Protein AF-A0A0F9JY63-F1 (afdb_monomer)

Foldseek 3Di:
DDQKDKFAPDDDDPVRVLVVLVVQAAQEKEKDFFAQDPVGLATQKIKIHSALGMIMIGGCPPDGRPCVVSVLVRQLHAHEYEYAVPLSVLVNVVVVVLVVLVPPPDPPRPPDLQQLVQADLLQLFGGNSSNSYHYDYLLLVCVLLVPVDNDLQVLLCFFVVQHADDCVRQPDPPGTPVVDDPVVVRVRRNSSRSSRNVSCVQSVVVCLPPQDKDKGFGDGPPPVDDDPPDDRMTIGDNVSSVVRSNVSSVSSVVSSDVSVDDDDPVVVVVVVVVVVVVVVVVVQVVVVVLPAGPPDPVRVQVSCVVVVNDDPPD

Organism: NCBI:txid412755

Sequence (314 aa):
MPNIAYIGPHDYTEEELIERLKAESPAVIAIDTETISLKDRTLIGIGIALNEREAVYFPVLPDCSKYLYLAWRLMGAPGVKVFFNALYDLYALTEYRADSDMERGSTSQISSLDGWRTAKVQEAGLPDWLGGGRLADPSAMGHIQALPNNSLQDTARAYISMKIDSIQDILPERKTMLDLSTADVAHKCIMDCLATIRVYFKEGGDRWWDSDSHTWDYEANWYDGCDPFEPTSYTVTQAMKDCYQVDMKLVPLLMRMSCRGIALRADLVEDWYQRTSEAQLFFEDICTKEGFKPGSNQQVGYVLAERGNFLPFT

Structure (mmCIF, N/CA/C/O backbone):
data_AF-A0A0F9JY63-F1
#
_entry.id   AF-A0A0F9JY63-F1
#
loop_
_atom_site.group_PDB
_atom_site.id
_atom_site.type_symbol
_atom_site.label_atom_id
_atom_site.label_alt_id
_atom_site.label_comp_id
_atom_site.label_asym_id
_atom_site.label_entity_id
_atom_site.label_seq_id
_atom_site.pdbx_PDB_ins_code
_atom_site.Cartn_x
_atom_site.Cartn_y
_atom_site.Cartn_z
_atom_site.occupancy
_atom_site.B_iso_or_equiv
_atom_site.auth_seq_id
_atom_site.auth_comp_id
_atom_site.auth_asym_id
_atom_site.auth_atom_id
_atom_site.pdbx_PDB_model_num
ATOM 1 N N . MET A 1 1 ? -1.279 -26.004 9.267 1.00 58.25 1 MET A N 1
ATOM 2 C CA . MET A 1 1 ? -0.823 -24.602 9.177 1.00 58.25 1 MET A CA 1
ATOM 3 C C . MET A 1 1 ? -1.967 -23.692 9.602 1.00 58.25 1 MET A C 1
ATOM 5 O O . MET A 1 1 ? -3.111 -24.113 9.424 1.00 58.25 1 MET A O 1
ATOM 9 N N . PRO A 1 2 ? -1.699 -22.531 10.223 1.00 69.06 2 PRO A N 1
ATOM 10 C CA . PRO A 1 2 ? -2.756 -21.608 10.631 1.00 69.06 2 PRO A CA 1
ATOM 11 C C . PRO A 1 2 ? -3.531 -21.120 9.399 1.00 69.06 2 PRO A C 1
ATOM 13 O O . PRO A 1 2 ? -2.931 -20.704 8.414 1.00 69.06 2 PRO A O 1
ATOM 16 N N . ASN A 1 3 ? -4.864 -21.202 9.439 1.00 88.56 3 ASN A N 1
ATOM 17 C CA . ASN A 1 3 ? -5.727 -20.709 8.355 1.00 88.56 3 ASN A CA 1
ATOM 18 C C . ASN A 1 3 ? -5.999 -19.207 8.472 1.00 88.56 3 ASN A C 1
ATOM 20 O O . ASN A 1 3 ? -6.540 -18.600 7.556 1.00 88.56 3 ASN A O 1
ATOM 24 N N . ILE A 1 4 ? -5.686 -18.622 9.616 1.00 94.75 4 ILE A N 1
ATOM 25 C CA . ILE A 1 4 ? -5.853 -17.213 9.928 1.00 94.75 4 ILE A CA 1
ATOM 26 C C . ILE A 1 4 ? -4.872 -16.899 11.056 1.00 94.75 4 ILE A C 1
ATOM 28 O O . ILE A 1 4 ? -4.616 -17.757 11.904 1.00 94.75 4 ILE A O 1
ATOM 32 N N . ALA A 1 5 ? -4.302 -15.703 11.051 1.00 96.44 5 ALA A N 1
ATOM 33 C CA . ALA A 1 5 ? -3.532 -15.184 12.174 1.00 96.44 5 ALA A CA 1
ATOM 34 C C . ALA A 1 5 ? -4.192 -13.907 12.693 1.00 96.44 5 ALA A C 1
ATOM 36 O O . ALA A 1 5 ? -4.873 -13.205 11.945 1.00 96.44 5 ALA A O 1
ATOM 37 N N . TYR A 1 6 ? -4.015 -13.632 13.980 1.00 97.56 6 TYR A N 1
ATOM 38 C CA . TYR A 1 6 ? -4.625 -12.500 14.659 1.00 97.56 6 TYR A CA 1
ATOM 39 C C . TYR A 1 6 ? -3.693 -11.973 15.742 1.00 97.56 6 TYR A C 1
ATOM 41 O O . TYR A 1 6 ? -3.094 -12.753 16.481 1.00 97.56 6 TYR A O 1
ATOM 49 N N . ILE A 1 7 ? -3.606 -10.651 15.844 1.00 97.56 7 ILE A N 1
ATOM 50 C CA . ILE A 1 7 ? -3.010 -9.952 16.980 1.00 97.56 7 ILE A CA 1
ATOM 51 C C . ILE A 1 7 ? -4.055 -8.982 17.512 1.00 97.56 7 ILE A C 1
ATOM 53 O O . ILE A 1 7 ? -4.661 -8.232 16.748 1.00 97.56 7 ILE A O 1
ATOM 57 N N . GLY A 1 8 ? -4.249 -8.990 18.829 1.00 96.69 8 GLY A N 1
ATOM 58 C CA . GLY A 1 8 ? -5.161 -8.089 19.513 1.00 96.69 8 GLY A CA 1
ATOM 59 C C . GLY A 1 8 ? -5.166 -8.284 21.030 1.00 96.69 8 GLY A C 1
ATOM 60 O O . GLY A 1 8 ? -4.446 -9.133 21.549 1.00 96.69 8 GLY A O 1
ATOM 61 N N . PRO A 1 9 ? -5.974 -7.502 21.766 1.00 95.38 9 PRO A N 1
ATOM 62 C CA . PRO A 1 9 ? -6.034 -7.541 23.227 1.00 95.38 9 PRO A CA 1
ATOM 63 C C . PRO A 1 9 ? -6.785 -8.760 23.785 1.00 95.38 9 PRO A C 1
ATOM 65 O O . PRO A 1 9 ? -6.724 -9.013 24.986 1.00 95.38 9 PRO A O 1
ATOM 68 N N . HIS A 1 10 ? -7.514 -9.484 22.938 1.00 94.81 10 HIS A N 1
ATOM 69 C CA . HIS A 1 10 ? -8.297 -10.660 23.309 1.00 94.81 10 HIS A CA 1
ATOM 70 C C . HIS A 1 10 ? -7.631 -11.924 22.768 1.00 94.81 10 HIS A C 1
ATOM 72 O O . HIS A 1 10 ? -7.148 -11.920 21.642 1.00 94.81 10 HIS A O 1
ATOM 78 N N . ASP A 1 11 ? -7.652 -13.007 23.536 1.00 94.06 11 ASP A N 1
ATOM 79 C CA . ASP A 1 11 ? -7.147 -14.313 23.105 1.00 94.06 11 ASP A CA 1
ATOM 80 C C . ASP A 1 11 ? -8.321 -15.158 22.590 1.00 94.06 11 ASP A C 1
ATOM 82 O O . ASP A 1 11 ? -8.972 -15.873 23.351 1.00 94.06 11 ASP A O 1
ATOM 86 N N . TYR A 1 12 ? -8.686 -14.963 21.319 1.00 94.81 12 TYR A N 1
ATOM 87 C CA . TYR A 1 12 ? -9.791 -15.692 20.694 1.00 94.81 12 TYR A CA 1
ATOM 88 C C . TYR A 1 12 ? -9.356 -17.088 20.259 1.00 94.81 12 TYR A C 1
ATOM 90 O O . TYR A 1 12 ? -8.291 -17.266 19.664 1.00 94.81 12 TYR A O 1
ATOM 98 N N . THR A 1 13 ? -10.247 -18.062 20.422 1.00 95.19 13 THR A N 1
ATOM 99 C CA . THR A 1 13 ? -10.172 -19.287 19.615 1.00 95.19 13 THR A CA 1
ATOM 100 C C . THR A 1 13 ? -10.416 -18.974 18.132 1.00 95.19 13 THR A C 1
ATOM 102 O O . THR A 1 13 ? -10.995 -17.938 17.789 1.00 95.19 13 THR A O 1
ATOM 105 N N . GLU A 1 14 ? -9.994 -19.869 17.228 1.00 94.44 14 GLU A N 1
ATOM 106 C CA . GLU A 1 14 ? -10.228 -19.700 15.785 1.00 94.44 14 GLU A CA 1
ATOM 107 C C . GLU A 1 14 ? -11.728 -19.502 15.508 1.00 94.44 14 GLU A C 1
ATOM 109 O O . GLU A 1 14 ? -12.110 -18.562 14.819 1.00 94.44 14 GLU A O 1
ATOM 114 N N . GLU A 1 15 ? -12.597 -20.326 16.094 1.00 94.81 15 GLU A N 1
ATOM 115 C CA . GLU A 1 15 ? -14.045 -20.256 15.892 1.00 94.81 15 GLU A CA 1
ATOM 116 C C . GLU A 1 15 ? -14.655 -18.936 16.389 1.00 94.81 15 GLU A C 1
ATOM 118 O O . GLU A 1 15 ? -15.456 -18.325 15.678 1.00 94.81 15 GLU A O 1
ATOM 123 N N . GLU A 1 16 ? -14.264 -18.466 17.577 1.00 96.56 16 GLU A N 1
ATOM 124 C CA . GLU A 1 16 ? -14.746 -17.193 18.131 1.00 96.56 16 GLU A CA 1
ATOM 125 C C . GLU A 1 16 ? -14.318 -16.004 17.271 1.00 96.56 16 GLU A C 1
ATOM 127 O O . GLU A 1 16 ? -15.130 -15.114 16.996 1.00 96.56 16 GLU A O 1
ATOM 132 N N . LEU A 1 17 ? -13.064 -16.006 16.806 1.00 96.69 17 LEU A N 1
ATOM 133 C CA . LEU A 1 17 ? -12.557 -14.979 15.906 1.00 96.69 17 LEU A CA 1
ATOM 134 C C . LEU A 1 17 ? -13.368 -14.961 14.609 1.00 96.69 17 LEU A C 1
ATOM 136 O O . LEU A 1 17 ? -13.798 -13.899 14.170 1.00 96.69 17 LEU A O 1
ATOM 140 N N . ILE A 1 18 ? -13.625 -16.123 14.009 1.00 96.38 18 ILE A N 1
ATOM 141 C CA . ILE A 1 18 ? -14.390 -16.221 12.763 1.00 96.38 18 ILE A CA 1
ATOM 142 C C . ILE A 1 18 ? -15.823 -15.712 12.934 1.00 96.38 18 ILE A C 1
ATOM 144 O O . ILE A 1 18 ? -16.293 -14.950 12.088 1.00 96.38 18 ILE A O 1
ATOM 148 N N . GLU A 1 19 ? -16.519 -16.083 14.010 1.00 96.38 19 GLU A N 1
ATOM 149 C CA . GLU A 1 19 ? -17.873 -15.580 14.267 1.00 96.38 19 GLU A CA 1
ATOM 150 C C . GLU A 1 19 ? -17.890 -14.065 14.495 1.00 96.38 19 GLU A C 1
ATOM 152 O O . GLU A 1 19 ? -18.719 -13.363 13.908 1.00 96.38 19 GLU A O 1
ATOM 157 N N . ARG A 1 20 ? -16.923 -13.525 15.247 1.00 96.06 20 ARG A N 1
ATOM 158 C CA . ARG A 1 20 ? -16.762 -12.073 15.399 1.00 96.06 20 ARG A CA 1
ATOM 159 C C . ARG A 1 20 ? -16.531 -11.402 14.042 1.00 96.06 20 ARG A C 1
ATOM 161 O O . ARG A 1 20 ? -17.235 -10.457 13.681 1.00 96.06 20 ARG A O 1
ATOM 168 N N . LEU A 1 21 ? -15.587 -11.921 13.258 1.00 96.19 21 LEU A N 1
ATOM 169 C CA . LEU A 1 21 ? -15.231 -11.400 11.940 1.00 96.19 21 LEU A CA 1
ATOM 170 C C . LEU A 1 21 ? -16.351 -11.531 10.911 1.00 96.19 21 LEU A C 1
ATOM 172 O O . LEU A 1 21 ? -16.210 -10.947 9.845 1.00 96.19 21 LEU A O 1
ATOM 176 N N . LYS A 1 22 ? -17.443 -12.263 11.158 1.00 93.94 22 LYS A N 1
ATOM 177 C CA . LYS A 1 22 ? -18.640 -12.250 10.295 1.00 93.94 22 LYS A CA 1
ATOM 178 C C . LYS A 1 22 ? -19.551 -11.055 10.568 1.00 93.94 22 LYS A C 1
ATOM 180 O O . LYS A 1 22 ? -20.225 -10.598 9.647 1.00 93.94 22 LYS A O 1
ATOM 185 N N . ALA A 1 23 ? -19.570 -10.559 11.803 1.00 92.75 23 ALA A N 1
ATOM 186 C CA . ALA A 1 23 ? -20.385 -9.418 12.221 1.00 92.75 23 ALA A CA 1
ATOM 187 C C . ALA A 1 23 ? -19.639 -8.076 12.118 1.00 92.75 23 ALA A C 1
ATOM 189 O O . ALA A 1 23 ? -20.270 -7.023 12.077 1.00 92.75 23 ALA A O 1
ATOM 190 N N . GLU A 1 24 ? -18.307 -8.113 12.054 1.00 93.62 24 GLU A N 1
ATOM 191 C CA . GLU A 1 24 ? -17.448 -6.930 12.004 1.00 93.62 24 GLU A CA 1
ATOM 192 C C . GLU A 1 24 ? -17.704 -6.081 10.741 1.00 93.62 24 GLU A C 1
ATOM 194 O O . GLU A 1 24 ? -17.867 -6.612 9.636 1.00 93.62 24 GLU A O 1
ATOM 199 N N . SER A 1 25 ? -17.735 -4.757 10.887 1.00 93.56 25 SER A N 1
ATOM 200 C CA . SER A 1 25 ? -17.877 -3.815 9.766 1.00 93.56 25 SER A CA 1
ATOM 201 C C . SER A 1 25 ? -17.187 -2.490 10.106 1.00 93.56 25 SER A C 1
ATOM 203 O O . SER A 1 25 ? -17.871 -1.488 10.346 1.00 93.56 25 SER A O 1
ATOM 205 N N . PRO A 1 26 ? -15.844 -2.463 10.171 1.00 94.94 26 PRO A N 1
ATOM 206 C CA . PRO A 1 26 ? -15.122 -1.281 10.613 1.00 94.94 26 PRO A CA 1
ATOM 207 C C . PRO A 1 26 ? -15.279 -0.149 9.595 1.00 94.94 26 PRO A C 1
ATOM 209 O O . PRO A 1 26 ? -15.204 -0.368 8.385 1.00 94.94 26 PRO A O 1
ATOM 212 N N . ALA A 1 27 ? -15.470 1.075 10.089 1.00 96.44 27 ALA A N 1
ATOM 213 C CA . ALA A 1 27 ? -15.585 2.260 9.237 1.00 96.44 27 ALA A CA 1
ATOM 214 C C . ALA A 1 27 ? -14.266 2.598 8.521 1.00 96.44 27 ALA A C 1
ATOM 216 O O . ALA A 1 27 ? -14.282 3.188 7.441 1.00 96.44 27 ALA A O 1
ATOM 217 N N . VAL A 1 28 ? -13.137 2.215 9.121 1.00 98.31 28 VAL A N 1
ATOM 218 C CA . VAL A 1 28 ? -11.780 2.388 8.603 1.00 98.31 28 VAL A CA 1
ATOM 219 C C . VAL A 1 28 ? -11.039 1.077 8.821 1.00 98.31 28 VAL A C 1
ATOM 221 O O . VAL A 1 28 ? -11.069 0.542 9.927 1.00 98.31 28 VAL A O 1
ATOM 224 N N . ILE A 1 29 ? -10.380 0.570 7.784 1.00 98.56 29 ILE A N 1
ATOM 225 C CA . ILE A 1 29 ? -9.432 -0.544 7.893 1.00 98.56 29 ILE A CA 1
ATOM 226 C C . ILE A 1 29 ? -8.136 -0.171 7.186 1.00 98.56 29 ILE A C 1
ATOM 228 O O . ILE A 1 29 ? -8.189 0.518 6.164 1.00 98.56 29 ILE A O 1
ATOM 232 N N . ALA A 1 30 ? -7.000 -0.643 7.698 1.00 98.75 30 ALA A N 1
ATOM 233 C CA . ALA A 1 30 ? -5.764 -0.653 6.921 1.00 98.75 30 ALA A CA 1
ATOM 234 C C . ALA A 1 30 ? -5.537 -2.029 6.311 1.00 98.75 30 ALA A C 1
ATOM 236 O O . ALA A 1 30 ? -5.903 -3.033 6.920 1.00 98.75 30 ALA A O 1
ATOM 237 N N . ILE A 1 31 ? -4.980 -2.059 5.109 1.00 98.69 31 ILE A N 1
ATOM 238 C CA . ILE A 1 31 ? -4.757 -3.268 4.325 1.00 98.69 31 ILE A CA 1
ATOM 239 C C . ILE A 1 31 ? -3.302 -3.265 3.873 1.00 98.69 31 ILE A C 1
ATOM 241 O O . ILE A 1 31 ? -2.797 -2.236 3.428 1.00 98.69 31 ILE A O 1
ATOM 245 N N . ASP A 1 32 ? -2.675 -4.427 3.968 1.00 98.25 32 ASP A N 1
ATOM 246 C CA . ASP A 1 32 ? -1.336 -4.701 3.458 1.00 98.25 32 ASP A CA 1
ATOM 247 C C . ASP A 1 32 ? -1.350 -6.058 2.749 1.00 98.25 32 ASP A C 1
ATOM 249 O O . ASP A 1 32 ? -2.128 -6.958 3.104 1.00 98.25 32 ASP A O 1
ATOM 253 N N . THR A 1 33 ? -0.521 -6.205 1.722 1.00 97.88 33 THR A N 1
ATOM 254 C CA . THR A 1 33 ? -0.361 -7.464 1.002 1.00 97.88 33 THR A CA 1
ATOM 255 C C . THR A 1 33 ? 1.065 -7.966 1.046 1.00 97.88 33 THR A C 1
ATOM 257 O O . THR A 1 33 ? 2.024 -7.246 0.789 1.00 97.88 33 THR A O 1
ATOM 260 N N . GLU A 1 34 ? 1.197 -9.270 1.262 1.00 96.62 34 GLU A N 1
ATOM 261 C CA . GLU A 1 34 ? 2.479 -9.945 1.111 1.00 96.62 34 GLU A CA 1
ATOM 262 C C . GLU A 1 34 ? 2.557 -10.598 -0.261 1.00 96.62 34 GLU A C 1
ATOM 264 O O . GLU A 1 34 ? 1.585 -11.182 -0.743 1.00 96.62 34 GLU A O 1
ATOM 269 N N . THR A 1 35 ? 3.728 -10.519 -0.888 1.00 95.75 35 THR A N 1
ATOM 270 C CA . THR A 1 35 ? 3.980 -11.000 -2.256 1.00 95.75 35 THR A CA 1
ATOM 271 C C . THR A 1 35 ? 5.292 -11.776 -2.323 1.00 95.75 35 THR A C 1
ATOM 273 O O . THR A 1 35 ? 6.124 -11.655 -1.426 1.00 95.75 35 THR A O 1
ATOM 276 N N . ILE A 1 36 ? 5.509 -12.585 -3.368 1.00 93.12 36 ILE A N 1
ATOM 277 C CA . ILE A 1 36 ? 6.742 -13.390 -3.515 1.00 93.12 36 ILE A CA 1
ATOM 278 C C . ILE A 1 36 ?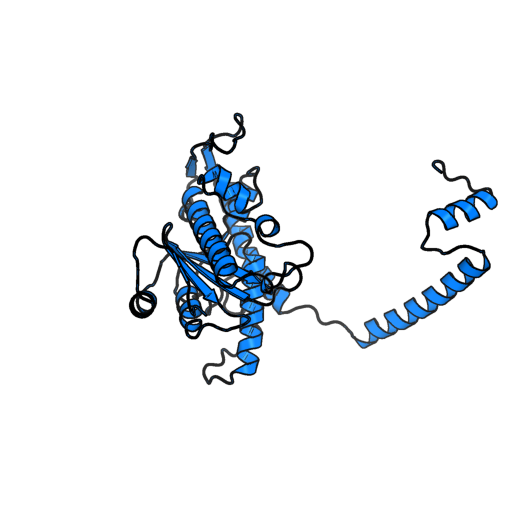 7.996 -12.517 -3.447 1.00 93.12 36 ILE A C 1
ATOM 280 O O . ILE A 1 36 ? 8.971 -12.870 -2.772 1.00 93.12 36 ILE A O 1
ATOM 284 N N . SER A 1 37 ? 7.978 -11.381 -4.143 1.00 89.88 37 SER A N 1
ATOM 285 C CA . SER A 1 37 ? 9.028 -10.367 -4.092 1.00 89.88 37 SER A CA 1
ATOM 286 C C . SER A 1 37 ? 8.544 -9.037 -4.677 1.00 89.88 37 SER A C 1
ATOM 288 O O . SER A 1 37 ? 7.511 -8.969 -5.328 1.00 89.88 37 SER A O 1
ATOM 290 N N . LEU A 1 38 ? 9.369 -7.989 -4.590 1.00 86.19 38 LEU A N 1
ATOM 291 C CA . LEU A 1 38 ? 9.090 -6.703 -5.250 1.00 86.19 38 LEU A CA 1
ATOM 292 C C . LEU A 1 38 ? 8.903 -6.804 -6.780 1.00 86.19 38 LEU A C 1
ATOM 294 O O . LEU A 1 38 ? 8.272 -5.935 -7.386 1.00 86.19 38 LEU A O 1
ATOM 298 N N . LYS A 1 39 ? 9.498 -7.826 -7.416 1.00 87.06 39 LYS A N 1
ATOM 299 C CA . LYS A 1 39 ? 9.392 -8.069 -8.866 1.00 87.06 39 LYS A CA 1
ATOM 300 C C . LYS A 1 39 ? 8.232 -8.995 -9.215 1.00 87.06 39 LYS A C 1
ATOM 302 O O . LYS A 1 39 ? 7.587 -8.787 -10.234 1.00 87.06 39 LYS A O 1
ATOM 307 N N . ASP A 1 40 ? 8.020 -10.011 -8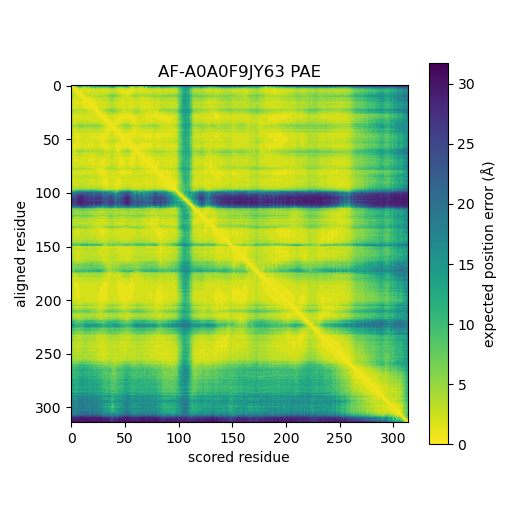.389 1.00 90.06 40 ASP A N 1
ATOM 308 C CA . ASP A 1 40 ? 6.955 -10.996 -8.531 1.00 90.06 40 ASP A CA 1
ATOM 309 C C . ASP A 1 40 ? 5.878 -10.712 -7.485 1.00 90.06 40 ASP A C 1
ATOM 311 O O . ASP A 1 40 ? 5.980 -11.129 -6.328 1.00 90.06 40 ASP A O 1
ATOM 315 N N . ARG A 1 41 ? 4.861 -9.965 -7.918 1.00 90.56 41 ARG A N 1
ATOM 316 C CA . ARG A 1 41 ? 3.772 -9.474 -7.070 1.00 90.56 41 ARG A CA 1
ATOM 317 C C . ARG A 1 41 ? 2.681 -10.514 -6.829 1.00 90.56 41 ARG A C 1
ATOM 319 O O . ARG A 1 41 ? 1.611 -10.164 -6.338 1.00 90.56 41 ARG A O 1
ATOM 326 N N . THR A 1 42 ? 2.944 -11.784 -7.143 1.00 92.62 42 THR A N 1
ATOM 327 C CA . THR A 1 42 ? 2.016 -12.871 -6.839 1.00 92.62 42 THR A CA 1
ATOM 328 C C . THR A 1 42 ? 1.688 -12.862 -5.347 1.00 92.62 42 THR A C 1
ATOM 330 O O . THR A 1 42 ? 2.585 -12.900 -4.498 1.00 92.62 42 THR A O 1
ATOM 333 N N . LEU A 1 43 ? 0.392 -12.793 -5.040 1.00 94.62 43 LEU A N 1
ATOM 334 C CA . LEU A 1 43 ? -0.132 -12.599 -3.693 1.00 94.62 43 LEU A CA 1
ATOM 335 C C . LEU A 1 43 ? 0.109 -13.833 -2.805 1.00 94.62 43 LEU A C 1
ATOM 337 O O . LEU A 1 43 ? -0.331 -14.937 -3.119 1.00 94.62 43 LEU A O 1
ATOM 341 N N . ILE A 1 44 ? 0.761 -13.626 -1.661 1.00 95.44 44 ILE A N 1
ATOM 342 C CA . ILE A 1 44 ? 1.021 -14.633 -0.621 1.00 95.44 44 ILE A CA 1
ATOM 343 C C . ILE A 1 44 ? 0.036 -14.521 0.532 1.00 95.44 44 ILE A C 1
ATOM 345 O O . ILE A 1 44 ? -0.334 -15.541 1.109 1.00 95.44 44 ILE A O 1
ATOM 349 N N . GLY A 1 45 ? -0.429 -13.321 0.863 1.00 96.50 45 GLY A N 1
ATOM 350 C CA . GLY A 1 45 ? -1.430 -13.146 1.905 1.00 96.50 45 GLY A CA 1
ATOM 351 C C . GLY A 1 45 ? -1.924 -11.718 2.025 1.00 96.50 45 GLY A C 1
ATOM 352 O O . GLY A 1 45 ? -1.370 -10.804 1.419 1.00 96.50 45 GLY A O 1
ATOM 353 N N . ILE A 1 46 ? -2.994 -11.557 2.797 1.00 98.31 46 ILE A N 1
ATOM 354 C CA . ILE A 1 46 ? -3.677 -10.279 3.001 1.00 98.31 46 ILE A CA 1
ATOM 355 C C . ILE A 1 46 ? -3.758 -10.007 4.498 1.00 98.31 46 ILE A C 1
ATOM 357 O O . ILE A 1 46 ? -4.390 -10.775 5.230 1.00 98.31 46 ILE A O 1
ATOM 361 N N . GLY A 1 47 ? -3.151 -8.911 4.939 1.00 98.50 47 GLY A N 1
ATOM 362 C CA . GLY A 1 47 ? -3.315 -8.352 6.272 1.00 98.50 47 GLY A CA 1
ATOM 363 C C . GLY A 1 47 ? -4.424 -7.304 6.293 1.00 98.50 47 GLY A C 1
ATOM 364 O O . GLY A 1 47 ? -4.625 -6.570 5.325 1.00 98.50 47 GLY A O 1
ATOM 365 N N . ILE A 1 48 ? -5.170 -7.238 7.396 1.00 98.75 48 ILE A N 1
ATOM 366 C CA . ILE A 1 48 ? -6.185 -6.210 7.630 1.00 98.75 48 ILE A CA 1
ATOM 367 C C . ILE A 1 48 ? -6.134 -5.764 9.092 1.00 98.75 48 ILE A C 1
ATOM 369 O O . ILE A 1 48 ? -6.440 -6.555 9.986 1.00 98.75 48 ILE A O 1
ATOM 373 N N . ALA A 1 49 ? -5.834 -4.490 9.347 1.00 98.75 49 ALA A N 1
ATOM 374 C CA . ALA A 1 49 ? -6.079 -3.875 10.649 1.00 98.75 49 ALA A CA 1
ATOM 375 C C . ALA A 1 49 ? -7.541 -3.447 10.768 1.00 98.75 49 ALA A C 1
ATOM 377 O O . ALA A 1 49 ? -8.045 -2.665 9.961 1.00 98.75 49 ALA A O 1
ATOM 378 N N . LEU A 1 50 ? -8.212 -3.955 11.801 1.00 98.25 50 LEU A N 1
ATOM 379 C CA . LEU A 1 50 ? -9.604 -3.640 12.129 1.00 98.25 50 LEU A CA 1
ATOM 380 C C . LEU A 1 50 ? -9.711 -2.333 12.927 1.00 98.25 50 LEU A C 1
ATOM 382 O O . LEU A 1 50 ? -10.745 -1.672 12.904 1.00 98.25 50 LEU A O 1
ATOM 386 N N . ASN A 1 51 ? -8.655 -2.001 13.673 1.00 97.75 51 ASN A N 1
ATOM 387 C CA . ASN A 1 51 ? -8.472 -0.777 14.450 1.00 97.75 51 ASN A CA 1
ATOM 388 C C . ASN A 1 51 ? -6.983 -0.645 14.842 1.00 97.75 51 ASN A C 1
ATOM 390 O O . ASN A 1 51 ? -6.161 -1.479 14.473 1.00 97.75 51 ASN A O 1
ATOM 394 N N . GLU A 1 52 ? -6.624 0.370 15.632 1.00 97.75 52 GLU A N 1
ATOM 395 C CA . GLU A 1 52 ? -5.237 0.623 16.067 1.00 97.75 52 GLU A CA 1
ATOM 396 C C . GLU A 1 52 ? -4.609 -0.489 16.929 1.00 97.75 52 GLU A C 1
ATOM 398 O O . GLU A 1 52 ? -3.414 -0.442 17.226 1.00 97.75 52 GLU A O 1
ATOM 403 N N . ARG A 1 53 ? -5.380 -1.472 17.397 1.00 98.06 53 ARG A N 1
ATOM 404 C CA . ARG A 1 53 ? -4.916 -2.518 18.324 1.00 98.06 53 ARG A CA 1
ATOM 405 C C . ARG A 1 53 ? -5.092 -3.929 17.794 1.00 98.06 53 ARG A C 1
ATOM 407 O O . ARG A 1 53 ? -4.546 -4.843 18.401 1.00 98.06 53 ARG A O 1
ATOM 414 N N . GLU A 1 54 ? -5.857 -4.103 16.726 1.00 97.94 54 GLU A N 1
ATOM 415 C CA . GLU A 1 54 ? -6.273 -5.413 16.248 1.00 97.94 54 GLU A CA 1
ATOM 416 C C . GLU A 1 54 ? -6.083 -5.542 14.745 1.00 97.94 54 GLU A C 1
ATOM 418 O O . GLU A 1 54 ? -6.541 -4.696 13.972 1.00 97.94 54 GLU A O 1
ATOM 423 N N . ALA A 1 55 ? -5.455 -6.638 14.335 1.00 98.44 55 ALA A N 1
ATOM 424 C CA . ALA A 1 55 ? -5.248 -6.965 12.937 1.00 98.44 55 ALA A CA 1
ATOM 425 C C . ALA A 1 55 ? -5.288 -8.479 12.710 1.00 98.44 55 ALA A C 1
ATOM 427 O O . ALA A 1 55 ? -4.977 -9.278 13.595 1.00 98.44 55 ALA A O 1
ATOM 428 N N . VAL A 1 56 ? -5.714 -8.857 11.510 1.00 98.38 56 VAL A N 1
ATOM 429 C CA . VAL A 1 56 ? -5.871 -10.238 11.053 1.00 98.38 56 VAL A CA 1
ATOM 430 C C . VAL A 1 56 ? -5.080 -10.455 9.774 1.00 98.38 56 VAL A C 1
ATOM 432 O O . VAL A 1 56 ? -4.927 -9.532 8.982 1.00 98.38 56 VAL A O 1
ATOM 435 N N . TYR A 1 57 ? -4.623 -11.680 9.546 1.00 98.38 57 TYR A N 1
ATOM 436 C CA . TYR A 1 57 ? -3.945 -12.071 8.315 1.00 98.38 57 TYR A CA 1
ATOM 437 C C . TYR A 1 57 ? -4.526 -13.355 7.739 1.00 98.38 57 TYR A C 1
ATOM 439 O O . TYR A 1 57 ? -4.769 -14.331 8.458 1.00 98.38 57 TYR A O 1
ATOM 447 N N . PHE A 1 58 ? -4.718 -13.348 6.423 1.00 97.19 58 PHE A N 1
ATOM 448 C CA . PHE A 1 58 ? -5.263 -14.448 5.644 1.00 97.19 58 PHE A CA 1
ATOM 449 C C . PHE A 1 58 ? -4.206 -14.940 4.646 1.00 97.19 58 PHE A C 1
ATOM 451 O O . PHE A 1 58 ? -3.932 -14.235 3.671 1.00 97.19 58 PHE A O 1
ATOM 458 N N . PRO A 1 59 ? -3.622 -16.137 4.845 1.00 96.12 59 PRO A N 1
ATOM 459 C CA . PRO A 1 59 ? -2.691 -16.705 3.876 1.00 96.12 59 PRO A CA 1
ATOM 460 C C . PRO A 1 59 ? -3.399 -17.060 2.561 1.00 96.12 59 PRO A C 1
ATOM 462 O O . PRO A 1 59 ? -4.559 -17.482 2.548 1.00 96.12 59 PRO A O 1
ATOM 465 N N . VAL A 1 60 ? -2.681 -16.904 1.453 1.00 94.38 60 VAL A N 1
ATOM 466 C CA . VAL A 1 60 ? -3.104 -17.206 0.077 1.00 94.38 60 VAL A CA 1
ATOM 467 C C . VAL A 1 60 ? -2.170 -18.245 -0.543 1.00 94.38 60 VAL A C 1
ATOM 469 O O . VAL A 1 60 ? -2.655 -19.238 -1.082 1.00 94.38 60 VAL A O 1
ATOM 472 N N . LEU A 1 61 ? -0.852 -18.060 -0.417 1.00 92.50 61 LEU A N 1
ATOM 473 C CA . LEU A 1 61 ? 0.168 -19.027 -0.830 1.00 92.50 61 LEU A CA 1
ATOM 474 C C . LEU A 1 61 ? 1.104 -19.384 0.339 1.00 92.50 61 LEU A C 1
ATOM 476 O O . LEU A 1 61 ? 1.281 -18.581 1.252 1.00 92.50 61 LEU A O 1
ATOM 480 N N . PRO A 1 62 ? 1.733 -20.575 0.315 1.00 90.06 62 PRO A N 1
ATOM 481 C CA . PRO A 1 62 ? 1.460 -21.680 -0.612 1.00 90.06 62 PRO A CA 1
ATOM 482 C C . PRO A 1 62 ? 0.110 -22.363 -0.336 1.00 90.06 62 PRO A C 1
ATOM 484 O O . PRO A 1 62 ? -0.493 -22.917 -1.251 1.00 90.06 62 PRO A O 1
ATOM 487 N N . ASP A 1 63 ? -0.385 -22.269 0.900 1.00 89.81 63 ASP A N 1
ATOM 488 C CA . ASP A 1 63 ? -1.640 -22.871 1.336 1.00 89.81 63 ASP A CA 1
ATOM 489 C C . ASP A 1 63 ? -2.703 -21.790 1.573 1.00 89.81 63 ASP A C 1
ATOM 491 O O . ASP A 1 63 ? -2.634 -21.008 2.524 1.00 89.81 63 ASP A O 1
ATOM 495 N N . CYS A 1 64 ? -3.714 -21.761 0.706 1.00 92.00 64 CYS A N 1
ATOM 496 C CA . CYS A 1 64 ? -4.790 -20.779 0.778 1.00 92.00 64 CYS A CA 1
ATOM 497 C C . CYS A 1 64 ? -5.683 -21.001 2.007 1.00 92.00 64 CYS A C 1
ATOM 499 O O . CYS A 1 64 ? -6.232 -22.085 2.221 1.00 92.00 64 CYS A O 1
ATOM 501 N N . SER A 1 65 ? -5.926 -19.928 2.758 1.00 92.75 65 SER A N 1
ATOM 502 C CA . SER A 1 65 ? -6.875 -19.891 3.865 1.00 92.75 65 SER A CA 1
ATOM 503 C C . SER A 1 65 ? -8.283 -20.301 3.428 1.00 92.75 65 SER A C 1
ATOM 505 O O . SER A 1 65 ? -8.859 -19.715 2.506 1.00 92.75 65 SER A O 1
ATOM 507 N N . LYS A 1 66 ? -8.917 -21.217 4.177 1.00 92.75 66 LYS A N 1
ATOM 508 C CA . LYS A 1 66 ? -10.365 -21.498 4.053 1.00 92.75 66 LYS A CA 1
ATOM 509 C C . LYS A 1 66 ? -11.255 -20.290 4.392 1.00 92.75 66 LYS A C 1
ATOM 511 O O . LYS A 1 66 ? -12.436 -20.284 4.053 1.00 92.75 66 LYS A O 1
ATOM 516 N N . TYR A 1 67 ? -10.703 -19.274 5.056 1.00 94.25 67 TYR A N 1
ATOM 517 C CA . TYR A 1 67 ? -11.405 -18.071 5.501 1.00 94.25 67 TYR A CA 1
ATOM 518 C C . TYR A 1 67 ? -11.095 -16.837 4.658 1.00 94.25 67 TYR A C 1
ATOM 520 O O . TYR A 1 67 ? -11.537 -15.748 5.012 1.00 94.25 67 TYR A O 1
ATOM 528 N N . LEU A 1 68 ? -10.402 -16.986 3.523 1.00 93.19 68 LEU A N 1
ATOM 529 C CA . LEU A 1 68 ? -10.074 -15.866 2.636 1.00 93.19 68 LEU A CA 1
ATOM 530 C C . LEU A 1 68 ? -11.320 -15.064 2.202 1.00 93.19 68 LEU A C 1
ATOM 532 O O . LEU A 1 68 ? -11.248 -13.856 2.000 1.00 93.19 68 LEU A O 1
ATOM 536 N N . TYR A 1 69 ? -12.495 -15.702 2.139 1.00 91.12 69 TYR A N 1
ATOM 537 C CA . TYR A 1 69 ? -13.769 -15.020 1.879 1.00 91.12 69 TYR A CA 1
ATOM 538 C C . TYR A 1 69 ? -14.101 -13.919 2.907 1.00 91.12 69 TYR A C 1
ATOM 540 O O . TYR A 1 69 ? -14.778 -12.954 2.560 1.00 91.12 69 TYR A O 1
ATOM 548 N N . LEU A 1 70 ? -13.627 -14.031 4.155 1.00 94.19 70 LEU A N 1
ATOM 549 C CA . LEU A 1 70 ? -13.799 -12.993 5.173 1.00 94.19 70 LEU A CA 1
ATOM 550 C C . LEU A 1 70 ? -12.932 -11.770 4.886 1.00 94.19 70 LEU A C 1
ATOM 552 O O . LEU A 1 70 ? -13.409 -10.661 5.104 1.00 94.19 70 LEU A O 1
ATOM 556 N N . ALA A 1 71 ? -11.720 -11.947 4.348 1.00 95.44 71 ALA A N 1
ATOM 557 C CA . ALA A 1 71 ? -10.887 -10.830 3.902 1.00 95.44 71 ALA A CA 1
ATOM 558 C C . ALA A 1 71 ? -11.627 -10.012 2.834 1.00 95.44 71 ALA A C 1
ATOM 560 O O . ALA A 1 71 ? -11.805 -8.804 2.979 1.00 95.44 71 ALA A O 1
ATOM 561 N N . TRP A 1 72 ? -12.166 -10.693 1.816 1.00 93.88 72 TRP A N 1
ATOM 562 C CA . TRP A 1 72 ? -12.976 -10.059 0.772 1.00 93.88 72 TRP A CA 1
ATOM 563 C C . TRP A 1 72 ? -14.241 -9.401 1.327 1.00 93.88 72 TRP A C 1
ATOM 565 O O . TRP A 1 72 ? -14.595 -8.309 0.895 1.00 93.88 72 TRP A O 1
ATOM 575 N N . ARG A 1 73 ? -14.905 -10.013 2.317 1.00 93.62 73 ARG A N 1
ATOM 576 C CA . ARG A 1 73 ? -16.072 -9.421 2.992 1.00 93.62 73 ARG A CA 1
ATOM 577 C C . ARG A 1 73 ? -15.712 -8.125 3.729 1.00 93.62 73 ARG A C 1
ATOM 579 O O . ARG A 1 73 ? -16.434 -7.143 3.600 1.00 93.62 73 ARG A O 1
ATOM 586 N N . LEU A 1 74 ? -14.616 -8.120 4.490 1.00 95.50 74 LEU A N 1
ATOM 587 C CA . LEU A 1 74 ? -14.138 -6.954 5.246 1.00 95.50 74 LEU A CA 1
ATOM 588 C C . LEU A 1 74 ? -13.709 -5.816 4.309 1.00 95.50 74 LEU A C 1
ATOM 590 O O . LEU A 1 74 ? -14.080 -4.657 4.511 1.00 95.50 74 LEU A O 1
ATOM 594 N N . MET A 1 75 ? -12.972 -6.145 3.247 1.00 95.31 75 MET A N 1
ATOM 595 C CA . MET A 1 75 ? -12.581 -5.175 2.224 1.00 95.31 75 MET A CA 1
ATOM 596 C C . MET A 1 75 ? -13.785 -4.657 1.431 1.00 95.31 75 MET A C 1
ATOM 598 O O . MET A 1 75 ? -13.839 -3.470 1.132 1.00 95.31 75 MET A O 1
ATOM 602 N N . GLY A 1 76 ? -14.775 -5.511 1.164 1.00 93.06 76 GLY A N 1
ATOM 603 C CA . GLY A 1 76 ? -16.016 -5.164 0.474 1.00 93.06 76 GLY A CA 1
ATOM 604 C C . GLY A 1 76 ? -17.018 -4.363 1.311 1.00 93.06 76 GLY A C 1
ATOM 605 O O . GLY A 1 76 ? -18.004 -3.867 0.768 1.00 93.06 76 GLY A O 1
ATOM 606 N N . ALA A 1 77 ? -16.801 -4.213 2.621 1.00 92.50 77 ALA A N 1
ATOM 607 C CA . ALA A 1 77 ? -17.634 -3.351 3.451 1.00 92.50 77 ALA A CA 1
ATOM 608 C C . ALA A 1 77 ? -17.399 -1.868 3.095 1.00 92.50 77 ALA A C 1
ATOM 610 O O . ALA A 1 77 ? -16.247 -1.472 2.881 1.00 92.50 77 ALA A O 1
ATOM 611 N N . PRO A 1 78 ? -18.442 -1.020 3.064 1.00 93.31 78 PRO A N 1
ATOM 612 C CA . PRO A 1 78 ? -18.263 0.407 2.828 1.00 93.31 78 PRO A CA 1
ATOM 613 C C . PRO A 1 78 ? -17.427 1.024 3.956 1.00 93.31 78 PRO A C 1
ATOM 615 O O . PRO A 1 78 ? -17.632 0.720 5.128 1.00 93.31 78 PRO A O 1
ATOM 618 N N . GLY A 1 79 ? -16.480 1.892 3.611 1.00 95.06 79 GLY A N 1
ATOM 619 C CA . GLY A 1 79 ? -15.602 2.534 4.589 1.00 95.06 79 GLY A CA 1
ATOM 620 C C . GLY A 1 79 ? -14.347 3.114 3.953 1.00 95.06 79 GLY A C 1
ATOM 621 O O . GLY A 1 79 ? -14.198 3.103 2.732 1.00 95.06 79 GLY A O 1
ATOM 622 N N . VAL A 1 80 ? -13.439 3.624 4.775 1.00 97.81 80 VAL A N 1
ATOM 623 C CA . VAL A 1 80 ? -12.114 4.064 4.330 1.00 97.81 80 VAL A CA 1
ATOM 624 C C . VAL A 1 80 ? -11.179 2.860 4.295 1.00 97.81 80 VAL A C 1
ATOM 626 O O . VAL A 1 80 ? -11.136 2.074 5.245 1.00 97.81 80 VAL A O 1
ATOM 629 N N . LYS A 1 81 ? -10.448 2.710 3.193 1.00 98.25 81 LYS A N 1
ATOM 630 C CA . LYS A 1 81 ? -9.409 1.692 3.031 1.00 98.25 81 LYS A CA 1
ATOM 631 C C . LYS A 1 81 ? -8.069 2.401 2.999 1.00 98.25 81 LYS A C 1
ATOM 633 O O . LYS A 1 81 ? -7.803 3.190 2.091 1.00 98.25 81 LYS A O 1
ATOM 638 N N . VAL A 1 82 ? -7.287 2.157 4.036 1.00 98.62 82 VAL A N 1
ATOM 639 C CA . VAL A 1 82 ? -5.980 2.763 4.239 1.00 98.62 82 VAL A CA 1
ATOM 640 C C . VAL A 1 82 ? -4.923 1.789 3.737 1.00 98.62 82 VAL A C 1
ATOM 642 O O . VAL A 1 82 ? -4.934 0.622 4.110 1.00 98.62 82 VAL A O 1
ATOM 645 N N . PHE A 1 83 ? -4.011 2.268 2.912 1.00 98.50 83 PHE A N 1
ATOM 646 C CA . PHE A 1 83 ? -2.841 1.514 2.472 1.00 98.50 83 PHE A CA 1
ATOM 647 C C . PHE A 1 83 ? -1.615 2.392 2.668 1.00 98.50 83 PHE A C 1
ATOM 649 O O . PHE A 1 83 ? -1.743 3.609 2.609 1.00 98.50 83 PHE A O 1
ATOM 656 N N . PHE A 1 84 ? -0.434 1.819 2.857 1.00 97.88 84 PHE A N 1
ATOM 657 C CA . PHE A 1 84 ? 0.801 2.593 2.796 1.00 97.88 84 PHE A CA 1
ATOM 658 C C . PHE A 1 84 ? 1.470 2.311 1.454 1.00 97.88 84 PHE A C 1
ATOM 660 O O . PHE A 1 84 ? 1.888 1.186 1.217 1.00 97.88 84 PHE A O 1
ATOM 667 N N . ASN A 1 85 ? 1.566 3.318 0.579 1.00 95.75 85 ASN A N 1
ATOM 668 C CA . ASN A 1 85 ? 1.986 3.149 -0.820 1.00 95.75 85 ASN A CA 1
ATOM 669 C C . ASN A 1 85 ? 1.000 2.271 -1.627 1.00 95.75 85 ASN A C 1
ATOM 671 O O . ASN A 1 85 ? 1.346 1.254 -2.233 1.00 95.75 85 ASN A O 1
ATOM 675 N N . ALA A 1 86 ? -0.254 2.730 -1.672 1.00 96.44 86 ALA A N 1
ATOM 676 C CA . ALA A 1 86 ? -1.441 1.974 -2.069 1.00 96.44 86 ALA A CA 1
ATOM 677 C C . ALA A 1 86 ? -1.356 1.255 -3.418 1.00 96.44 86 ALA A C 1
ATOM 679 O O . ALA A 1 86 ? -1.964 0.202 -3.601 1.00 96.44 86 ALA A O 1
ATOM 680 N N . LEU A 1 87 ? -0.647 1.826 -4.397 1.00 94.50 87 LEU A N 1
ATOM 681 C CA . LEU A 1 87 ? -0.580 1.248 -5.739 1.00 94.50 87 LEU A CA 1
ATOM 682 C C . LEU A 1 87 ? -0.042 -0.184 -5.712 1.00 94.50 87 LEU A C 1
ATOM 684 O O . LEU A 1 87 ? -0.556 -1.015 -6.454 1.00 94.50 87 LEU A O 1
ATOM 688 N N . TYR A 1 88 ? 0.955 -0.477 -4.872 1.00 94.12 88 TYR A N 1
ATOM 689 C CA . TYR A 1 88 ? 1.568 -1.803 -4.815 1.00 94.12 88 TYR A CA 1
ATOM 690 C C . TYR A 1 88 ? 0.544 -2.880 -4.435 1.00 94.12 88 TYR A C 1
ATOM 692 O O . TYR A 1 88 ? 0.326 -3.820 -5.205 1.00 94.12 88 TYR A O 1
ATOM 700 N N . ASP A 1 89 ? -0.145 -2.687 -3.311 1.00 96.75 89 ASP A N 1
ATOM 701 C CA . ASP A 1 89 ? -1.151 -3.623 -2.804 1.00 96.75 89 ASP A CA 1
ATOM 702 C C . ASP A 1 89 ? -2.356 -3.733 -3.728 1.00 96.75 89 ASP A C 1
ATOM 704 O O . ASP A 1 89 ? -2.863 -4.823 -3.999 1.00 96.75 89 ASP A O 1
ATOM 708 N N . LEU A 1 90 ? -2.806 -2.600 -4.271 1.00 95.75 90 LEU A N 1
ATOM 709 C CA . LEU A 1 90 ? -3.926 -2.576 -5.200 1.00 95.75 90 LEU A CA 1
ATOM 710 C C . LEU A 1 90 ? -3.625 -3.377 -6.472 1.00 95.75 90 LEU A C 1
ATOM 712 O O . LEU A 1 90 ? -4.541 -4.026 -6.983 1.00 95.75 90 LEU A O 1
ATOM 716 N N . TYR A 1 91 ? -2.381 -3.389 -6.969 1.00 92.75 91 TYR A N 1
ATOM 717 C CA . TYR A 1 91 ? -1.985 -4.287 -8.061 1.00 92.75 91 TYR A CA 1
ATOM 718 C C . TYR A 1 91 ? -2.071 -5.751 -7.649 1.00 92.75 91 TYR A C 1
ATOM 720 O O . TYR A 1 91 ? -2.763 -6.505 -8.329 1.00 92.75 91 TYR A O 1
ATOM 728 N N . ALA A 1 92 ? -1.437 -6.137 -6.539 1.00 93.38 92 ALA A N 1
ATOM 729 C CA . ALA A 1 92 ? -1.412 -7.528 -6.086 1.00 93.38 92 ALA A CA 1
ATOM 730 C C . ALA A 1 92 ? -2.832 -8.087 -5.861 1.00 93.38 92 ALA A C 1
ATOM 732 O O . ALA A 1 92 ? -3.166 -9.177 -6.329 1.00 93.38 92 ALA A O 1
ATOM 733 N N . LEU A 1 93 ? -3.711 -7.305 -5.221 1.00 94.00 93 LEU A N 1
ATOM 734 C CA . LEU A 1 93 ? -5.120 -7.666 -5.031 1.00 94.00 93 LEU A CA 1
ATOM 735 C C . LEU A 1 93 ? -5.876 -7.776 -6.359 1.00 94.00 93 LEU A C 1
ATOM 737 O O . LEU A 1 93 ? -6.710 -8.667 -6.520 1.00 94.00 93 LEU A O 1
ATOM 741 N N . THR A 1 94 ? -5.613 -6.866 -7.300 1.00 90.62 94 THR A N 1
ATOM 742 C CA . THR A 1 94 ? -6.297 -6.853 -8.600 1.00 90.62 94 THR A CA 1
ATOM 743 C C . THR A 1 94 ? -5.886 -8.040 -9.464 1.00 90.62 94 THR A C 1
ATOM 745 O O . THR A 1 94 ? -6.765 -8.671 -10.048 1.00 90.62 94 THR A O 1
ATOM 748 N N . GLU A 1 95 ? -4.592 -8.360 -9.529 1.00 86.94 95 GLU A N 1
ATOM 749 C CA . GLU A 1 95 ? -4.072 -9.515 -10.273 1.00 86.94 95 GLU A CA 1
ATOM 750 C C . GLU A 1 95 ? -4.618 -10.820 -9.697 1.00 86.94 95 GLU A C 1
ATOM 752 O O . GLU A 1 95 ? -5.254 -11.586 -10.419 1.00 86.94 95 GLU A O 1
ATOM 757 N N . TYR A 1 96 ? -4.509 -11.018 -8.376 1.00 87.88 96 TYR A N 1
ATOM 758 C CA . TYR A 1 96 ? -5.053 -12.213 -7.731 1.00 87.88 96 TYR A CA 1
ATOM 759 C C . TYR A 1 96 ? -6.552 -12.384 -8.000 1.00 87.88 96 TYR A C 1
ATOM 761 O O . TYR A 1 96 ? -7.038 -13.490 -8.252 1.00 87.88 96 TYR A O 1
ATOM 769 N N . ARG A 1 97 ? -7.316 -11.289 -7.945 1.00 82.00 97 ARG A N 1
ATOM 770 C CA . ARG A 1 97 ? -8.753 -11.328 -8.208 1.00 82.00 97 ARG A CA 1
ATOM 771 C C . ARG A 1 97 ? -9.061 -11.665 -9.666 1.00 82.00 97 ARG A C 1
ATOM 773 O O . ARG A 1 97 ? -9.945 -12.479 -9.909 1.00 82.00 97 ARG A O 1
ATOM 780 N N . ALA A 1 98 ? -8.328 -11.082 -10.612 1.00 76.56 98 ALA A N 1
ATOM 781 C CA . ALA A 1 98 ? -8.486 -11.386 -12.030 1.00 76.56 98 ALA A CA 1
ATOM 782 C C . ALA A 1 98 ? -8.204 -12.870 -12.325 1.00 76.56 98 ALA A C 1
ATOM 784 O O . ALA A 1 98 ? -9.001 -13.506 -13.012 1.00 76.56 98 ALA A O 1
ATOM 785 N N . ASP A 1 99 ? -7.141 -13.434 -11.747 1.00 71.25 99 ASP A N 1
ATOM 786 C CA . ASP A 1 99 ? -6.744 -14.830 -11.963 1.00 71.25 99 ASP A CA 1
ATOM 787 C C . ASP A 1 99 ? -7.681 -15.826 -11.259 1.00 71.25 99 ASP A C 1
ATOM 789 O O . ASP A 1 99 ? -8.101 -16.830 -11.839 1.00 71.25 99 ASP A O 1
ATOM 793 N N . SER A 1 100 ? -8.086 -15.539 -10.017 1.00 63.06 100 SER A N 1
ATOM 7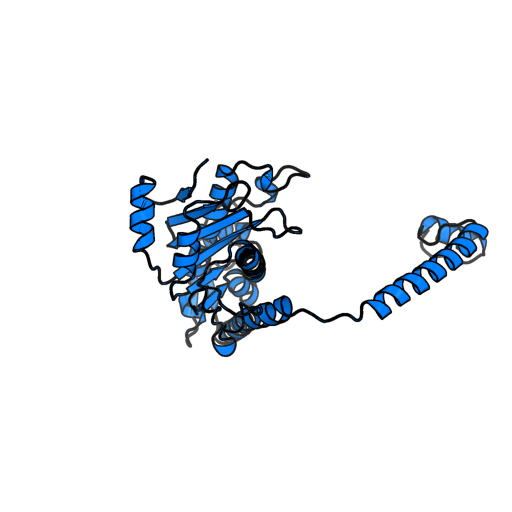94 C CA . SER A 1 100 ? -9.002 -16.409 -9.259 1.00 63.06 100 SER A CA 1
ATOM 795 C C . SER A 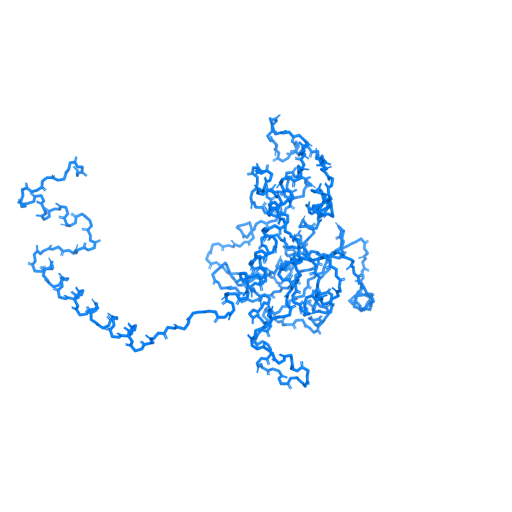1 100 ? -10.426 -16.437 -9.829 1.00 63.06 100 SER A C 1
ATOM 797 O O . SER A 1 100 ? -11.099 -17.473 -9.747 1.00 63.06 100 SER A O 1
ATOM 799 N N . ASP A 1 101 ? -10.865 -15.350 -10.473 1.00 52.06 101 ASP A N 1
ATOM 800 C CA . ASP A 1 101 ? -12.108 -15.304 -11.248 1.00 52.06 101 ASP A CA 1
ATOM 801 C C . ASP A 1 101 ? -12.037 -16.195 -12.512 1.00 52.06 101 ASP A C 1
ATOM 803 O O . ASP A 1 101 ? -13.080 -16.668 -12.981 1.00 52.06 101 ASP A O 1
ATOM 807 N N . MET A 1 102 ? -10.837 -16.499 -13.035 1.00 41.16 102 MET A N 1
ATOM 808 C CA . MET A 1 102 ? -10.656 -17.397 -14.186 1.00 41.16 102 MET A CA 1
ATOM 809 C C . MET A 1 102 ? -10.707 -18.890 -13.823 1.00 41.16 102 MET A C 1
ATOM 811 O O . MET A 1 102 ? -11.184 -19.686 -14.634 1.00 41.16 102 MET A O 1
ATOM 815 N N . GLU A 1 103 ? -10.283 -19.294 -12.621 1.00 41.22 103 GLU A N 1
ATOM 816 C CA . GLU A 1 103 ? -10.192 -20.720 -12.254 1.00 41.22 103 GLU A CA 1
ATOM 817 C C . GLU A 1 103 ? -11.454 -21.310 -11.596 1.00 41.22 103 GLU A C 1
ATOM 819 O O . GLU A 1 103 ? -11.664 -22.523 -11.657 1.00 41.22 103 GLU A O 1
ATOM 824 N N . ARG A 1 104 ? -12.322 -20.503 -10.959 1.00 40.47 104 ARG A N 1
ATOM 825 C CA . ARG A 1 104 ? -13.368 -21.040 -10.053 1.00 40.47 104 ARG A CA 1
ATOM 826 C C . ARG A 1 104 ? -14.808 -21.085 -10.555 1.00 40.47 104 ARG A C 1
ATOM 828 O O . ARG A 1 104 ? -15.659 -21.538 -9.793 1.00 40.47 104 ARG A O 1
ATOM 835 N N . GLY A 1 105 ? -15.118 -20.666 -11.784 1.00 37.62 105 GLY A N 1
ATOM 836 C CA . GLY A 1 105 ? -16.444 -20.887 -12.395 1.00 37.62 105 GLY A CA 1
ATOM 837 C C . GLY A 1 105 ? -17.657 -20.529 -11.510 1.00 37.62 105 GLY A C 1
ATOM 838 O O . GLY A 1 105 ? -18.711 -21.153 -11.637 1.00 37.62 105 GLY A O 1
ATOM 839 N N . SER A 1 106 ? -17.517 -19.582 -10.572 1.00 38.91 106 SER A N 1
ATOM 840 C CA . SER A 1 106 ? -18.570 -19.287 -9.599 1.00 38.91 106 SER A CA 1
ATOM 841 C C . SER A 1 106 ? -19.666 -18.461 -10.268 1.00 38.91 106 SER A C 1
ATOM 843 O O . SER A 1 106 ? -19.391 -17.480 -10.950 1.00 38.91 106 SER A O 1
ATOM 845 N N . THR A 1 107 ? -20.927 -18.844 -10.081 1.00 34.88 107 THR A N 1
ATOM 846 C CA . THR A 1 107 ? -22.124 -18.238 -10.698 1.00 34.88 107 THR A CA 1
ATOM 847 C C . THR A 1 107 ? -22.377 -16.768 -10.329 1.00 34.88 107 THR A C 1
ATOM 849 O O . THR A 1 107 ? -23.348 -16.177 -10.793 1.00 34.88 107 THR A O 1
ATOM 852 N N . SER A 1 108 ? -21.510 -16.162 -9.519 1.00 38.88 108 SER A N 1
ATOM 853 C CA . SER A 1 108 ? -21.446 -14.729 -9.225 1.00 38.88 108 SER A CA 1
ATOM 854 C C . SER A 1 108 ? -20.262 -14.070 -9.945 1.00 38.88 108 SER A C 1
ATOM 856 O O . SER A 1 108 ? -19.515 -13.300 -9.346 1.00 38.88 108 SER A O 1
ATOM 858 N N . GLN A 1 109 ? -20.075 -14.397 -11.228 1.00 41.25 109 GLN A N 1
ATOM 859 C CA . GLN A 1 109 ? -19.129 -13.720 -12.115 1.00 41.25 109 GLN A CA 1
ATOM 860 C C . GLN A 1 109 ? -19.461 -12.224 -12.162 1.00 41.25 109 GLN A C 1
ATOM 862 O O . GLN A 1 109 ? -20.470 -11.822 -12.746 1.00 41.25 109 GLN A O 1
ATOM 867 N N . ILE A 1 110 ? -18.610 -11.382 -11.572 1.00 43.03 110 ILE A N 1
ATOM 868 C CA . ILE A 1 110 ? -18.664 -9.947 -11.844 1.00 43.03 110 ILE A CA 1
ATOM 869 C C . ILE A 1 110 ? -18.067 -9.752 -13.236 1.00 43.03 110 ILE A C 1
ATOM 871 O O . ILE A 1 110 ? -16.875 -9.902 -13.479 1.00 43.03 110 ILE A O 1
ATOM 875 N N . SER A 1 111 ? -18.962 -9.469 -14.171 1.00 38.75 111 SER A N 1
ATOM 876 C CA . SER A 1 111 ? -18.788 -9.455 -15.617 1.00 38.75 111 SER A CA 1
ATOM 877 C C . SER A 1 111 ? -17.972 -8.271 -16.155 1.00 38.75 111 SER A C 1
ATOM 879 O O . SER A 1 111 ? -18.390 -7.613 -17.112 1.00 38.75 111 SER A O 1
ATOM 881 N N . SER A 1 112 ? -16.815 -7.953 -15.579 1.00 44.91 112 SER A N 1
ATOM 882 C CA . SER A 1 112 ? -15.916 -6.986 -16.208 1.00 44.91 112 SER A CA 1
ATOM 883 C C . SER A 1 112 ? -14.455 -7.368 -16.030 1.00 44.91 112 SER A C 1
ATOM 885 O O . SER A 1 112 ? -13.901 -7.202 -14.950 1.00 44.91 112 SER A O 1
ATOM 887 N N . LEU A 1 113 ? -13.817 -7.719 -17.151 1.00 48.28 113 LEU A N 1
ATOM 888 C CA . LEU A 1 113 ? -12.359 -7.688 -17.360 1.00 48.28 113 LEU A CA 1
ATOM 889 C C . LEU A 1 113 ? -11.716 -6.344 -16.945 1.00 48.28 113 LEU A C 1
ATOM 891 O O . LEU A 1 113 ? -10.504 -6.239 -16.841 1.00 48.28 113 LEU A O 1
ATOM 895 N N . ASP A 1 114 ? -12.529 -5.314 -16.700 1.00 62.66 114 ASP A N 1
ATOM 896 C CA . ASP A 1 114 ? -12.145 -4.036 -16.114 1.00 62.66 114 ASP A CA 1
ATOM 897 C C . ASP A 1 114 ? -12.678 -3.951 -14.671 1.00 62.66 114 ASP A C 1
ATOM 899 O O . ASP A 1 114 ? -13.640 -3.236 -14.390 1.00 62.66 114 ASP A O 1
ATOM 903 N N . GLY A 1 115 ? -12.094 -4.723 -13.744 1.00 74.06 115 GLY A N 1
ATOM 904 C CA . GLY A 1 115 ? -12.499 -4.793 -12.325 1.00 74.06 115 GLY A CA 1
ATOM 905 C C . GLY A 1 115 ? -12.468 -3.452 -11.571 1.00 74.06 115 GLY A C 1
ATOM 906 O O . GLY A 1 115 ? -12.928 -3.367 -10.431 1.00 74.06 115 GLY A O 1
ATOM 907 N N . TRP A 1 116 ? -11.972 -2.397 -12.222 1.00 88.19 116 TRP A N 1
ATOM 908 C CA . TRP A 1 116 ? -11.918 -1.018 -11.749 1.00 88.19 116 TRP A CA 1
ATOM 909 C C . TRP A 1 116 ? -12.965 -0.097 -12.399 1.00 88.19 116 TRP A C 1
ATOM 911 O O . TRP A 1 116 ? -13.052 1.091 -12.063 1.00 88.19 116 TRP A O 1
ATOM 921 N N . ARG A 1 117 ? -13.814 -0.612 -13.298 1.00 84.31 117 ARG A N 1
ATOM 922 C CA . ARG A 1 117 ? -14.832 0.163 -14.026 1.00 84.31 117 ARG A CA 1
ATOM 923 C C . ARG A 1 117 ? -15.848 0.852 -13.118 1.00 84.31 117 ARG A C 1
ATOM 925 O O . ARG A 1 117 ? -16.360 1.907 -13.485 1.00 84.31 117 ARG A O 1
ATOM 932 N N . THR A 1 118 ? -16.120 0.301 -11.939 1.00 88.12 118 THR A N 1
ATOM 933 C CA . THR A 1 118 ? -17.078 0.892 -10.991 1.00 88.12 118 THR A CA 1
ATOM 934 C C . THR A 1 118 ? -16.450 1.900 -10.024 1.00 88.12 118 THR A C 1
ATOM 936 O O . THR A 1 118 ? -17.175 2.622 -9.349 1.00 88.12 118 THR A O 1
ATOM 939 N N . ALA A 1 119 ? -15.116 2.027 -10.004 1.00 90.25 119 ALA A N 1
ATOM 940 C CA . ALA A 1 119 ? -14.426 3.017 -9.176 1.00 90.25 119 ALA A CA 1
ATOM 941 C C . ALA A 1 119 ? -14.906 4.459 -9.462 1.00 90.25 119 ALA A C 1
ATOM 943 O O . ALA A 1 119 ? -15.177 4.854 -10.602 1.00 90.25 119 ALA A O 1
ATOM 944 N N . LYS A 1 120 ? -14.982 5.305 -8.440 1.00 92.12 120 LYS A N 1
ATOM 945 C CA . LYS A 1 120 ? -15.423 6.698 -8.593 1.00 92.12 120 LYS A CA 1
ATOM 946 C C . LYS A 1 120 ? -14.227 7.630 -8.509 1.00 92.12 120 LYS A C 1
ATOM 948 O O . LYS A 1 120 ? -13.939 8.192 -7.459 1.00 92.12 120 LYS A O 1
ATOM 953 N N . VAL A 1 121 ? -13.548 7.823 -9.641 1.00 91.12 121 VAL A N 1
ATOM 954 C CA . 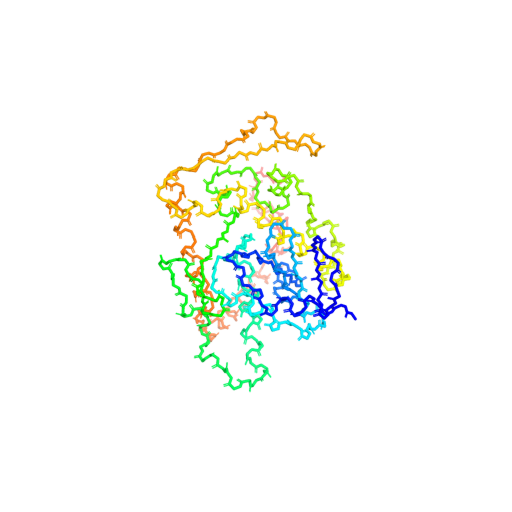VAL A 1 121 ? -12.307 8.621 -9.734 1.00 91.12 121 VAL A CA 1
ATOM 955 C C . VAL A 1 121 ? -12.449 9.998 -9.080 1.00 91.12 121 VAL A C 1
ATOM 957 O O . VAL A 1 121 ? -11.571 10.387 -8.332 1.00 91.12 121 VAL A O 1
ATOM 960 N N . GLN A 1 122 ? -13.558 10.715 -9.294 1.00 89.75 122 GLN A N 1
ATOM 961 C CA . GLN A 1 122 ? -13.756 12.065 -8.738 1.00 89.75 122 GLN A CA 1
ATOM 962 C C . GLN A 1 122 ? -13.871 12.107 -7.206 1.00 89.75 122 GLN A C 1
ATOM 964 O O . GLN A 1 122 ? -13.642 13.155 -6.606 1.00 89.75 122 GLN A O 1
ATOM 969 N N . GLU A 1 123 ? -14.200 10.976 -6.586 1.00 90.00 123 GLU A N 1
ATOM 970 C CA . GLU A 1 123 ? -14.397 10.819 -5.142 1.00 90.00 123 GLU A CA 1
ATOM 971 C C . GLU A 1 123 ? -13.227 10.065 -4.484 1.00 90.00 123 GLU A C 1
ATOM 973 O O . GLU A 1 123 ? -13.313 9.733 -3.305 1.00 90.00 123 GLU A O 1
ATOM 978 N N . ALA A 1 124 ? -12.165 9.740 -5.243 1.00 92.12 124 ALA A N 1
ATOM 979 C CA . ALA A 1 124 ? -11.167 8.733 -4.856 1.00 92.12 124 ALA A CA 1
ATOM 980 C C . ALA A 1 124 ? -11.821 7.421 -4.368 1.00 92.12 124 ALA A C 1
ATOM 982 O O . ALA A 1 124 ? -11.334 6.745 -3.459 1.00 92.12 124 ALA A O 1
ATOM 983 N N . GLY A 1 125 ? -12.974 7.093 -4.958 1.00 94.00 125 GLY A N 1
ATOM 984 C CA . GLY A 1 125 ? -13.765 5.929 -4.607 1.00 94.00 125 GLY A CA 1
ATOM 985 C C . GLY A 1 125 ? -13.179 4.679 -5.241 1.00 94.00 125 GLY A C 1
ATOM 986 O O . GLY A 1 125 ? -12.981 4.622 -6.459 1.00 94.00 125 GLY A O 1
ATOM 987 N N . LEU A 1 126 ? -12.931 3.679 -4.410 1.00 94.81 126 LEU A N 1
ATOM 988 C CA . LEU A 1 126 ? -12.496 2.348 -4.803 1.00 94.81 126 LEU A CA 1
ATOM 989 C C . LEU A 1 126 ? -13.609 1.606 -5.570 1.00 94.81 126 LEU A C 1
ATOM 991 O O . LEU A 1 126 ? -14.765 2.031 -5.554 1.00 94.81 126 LEU A O 1
ATOM 995 N N . PRO A 1 127 ? -13.289 0.525 -6.300 1.00 92.81 127 PRO A N 1
ATOM 996 C CA . PRO A 1 127 ? -14.292 -0.285 -6.989 1.00 92.81 127 PRO A CA 1
ATOM 997 C C . PRO A 1 127 ? -15.223 -1.035 -6.018 1.00 92.81 127 PRO A C 1
ATOM 999 O O . PRO A 1 127 ? -14.947 -1.162 -4.826 1.00 92.81 127 PRO A O 1
ATOM 1002 N N . ASP A 1 128 ? -16.324 -1.578 -6.541 1.00 90.25 128 ASP A N 1
ATOM 1003 C CA . ASP A 1 128 ? -17.430 -2.143 -5.742 1.00 90.25 128 ASP A CA 1
ATOM 1004 C C . ASP A 1 128 ? -16.984 -3.336 -4.894 1.00 90.25 128 ASP A C 1
ATOM 1006 O O . ASP A 1 128 ? -17.490 -3.561 -3.799 1.00 90.25 128 ASP A O 1
ATOM 1010 N N . TRP A 1 129 ? -15.994 -4.087 -5.374 1.00 88.75 129 TRP A N 1
ATOM 1011 C CA . TRP A 1 129 ? -15.426 -5.224 -4.653 1.00 88.75 129 TRP A CA 1
ATOM 1012 C C . TRP A 1 129 ? -14.540 -4.824 -3.464 1.00 88.75 129 TRP A C 1
ATOM 1014 O O . TRP A 1 129 ? -14.306 -5.645 -2.584 1.00 88.75 129 TRP A O 1
ATOM 1024 N N . LEU A 1 130 ? -14.104 -3.562 -3.415 1.00 92.75 130 LEU A N 1
ATOM 1025 C CA . LEU A 1 130 ? -13.517 -2.897 -2.245 1.00 92.75 130 LEU A CA 1
ATOM 1026 C C . LEU A 1 130 ? -14.556 -2.010 -1.526 1.00 92.75 130 LEU A C 1
ATOM 1028 O O . LEU A 1 130 ? -14.215 -1.063 -0.815 1.00 92.75 130 LEU A O 1
ATOM 1032 N N . GLY A 1 131 ? -15.844 -2.281 -1.753 1.00 90.25 131 GLY A N 1
ATOM 1033 C CA . GLY A 1 131 ? -16.966 -1.655 -1.061 1.00 90.25 131 GLY A CA 1
ATOM 1034 C C . GLY A 1 131 ? -17.341 -0.260 -1.547 1.00 90.25 131 GLY A C 1
ATOM 1035 O O . GLY A 1 131 ? -18.130 0.410 -0.882 1.00 90.25 131 GLY A O 1
ATOM 1036 N N . GLY A 1 132 ? -16.776 0.221 -2.663 1.00 92.12 132 GLY A N 1
ATOM 1037 C CA . GLY A 1 132 ? -17.025 1.592 -3.134 1.00 92.12 132 GLY A CA 1
ATOM 1038 C C . GLY A 1 132 ? -16.503 2.671 -2.176 1.00 92.12 132 GLY A C 1
ATOM 1039 O O . GLY A 1 132 ? -16.902 3.833 -2.269 1.00 92.12 132 GLY A O 1
ATOM 1040 N N . GLY A 1 133 ? -15.674 2.259 -1.213 1.00 91.88 133 GLY A N 1
ATOM 1041 C CA . GLY A 1 133 ? -15.157 3.072 -0.128 1.00 91.88 133 GLY A CA 1
ATOM 1042 C C . GLY A 1 133 ? -14.138 4.111 -0.580 1.00 91.88 133 GLY A C 1
ATOM 1043 O O . GLY A 1 133 ? -13.728 4.145 -1.739 1.00 91.88 133 GLY A O 1
ATOM 1044 N N . ARG A 1 134 ? -13.704 4.962 0.348 1.00 95.50 134 ARG A N 1
ATOM 1045 C CA . ARG A 1 134 ? -12.690 5.983 0.063 1.00 95.50 134 ARG A CA 1
ATOM 1046 C C . ARG A 1 134 ? -11.291 5.402 0.236 1.00 95.50 134 ARG A C 1
ATOM 1048 O O . ARG A 1 134 ? -11.031 4.735 1.235 1.00 95.50 134 ARG A O 1
ATOM 1055 N N . LEU A 1 135 ? -10.396 5.693 -0.701 1.00 97.38 135 LEU A N 1
ATOM 1056 C CA . LEU A 1 135 ? -8.973 5.408 -0.547 1.00 97.38 135 LEU A CA 1
ATOM 1057 C C . LEU A 1 135 ? -8.303 6.433 0.382 1.00 97.38 135 LEU A C 1
ATOM 1059 O O . LEU A 1 135 ? -8.570 7.633 0.277 1.00 97.38 135 LEU A O 1
ATOM 1063 N N . ALA A 1 136 ? -7.401 5.964 1.240 1.00 97.94 136 ALA A N 1
ATOM 1064 C CA . ALA A 1 136 ? -6.453 6.800 1.961 1.00 97.94 136 ALA A CA 1
ATOM 1065 C C . ALA A 1 136 ? -5.045 6.193 1.918 1.00 97.94 136 ALA A C 1
ATOM 1067 O O . ALA A 1 136 ? -4.885 4.979 2.031 1.00 97.94 136 ALA A O 1
ATOM 1068 N N . ASP A 1 137 ? -4.037 7.051 1.782 1.00 98.12 137 ASP A N 1
ATOM 1069 C CA . ASP A 1 137 ? -2.627 6.657 1.781 1.00 98.12 137 ASP A CA 1
ATOM 1070 C C . ASP A 1 137 ? -1.764 7.583 2.660 1.00 98.12 137 ASP A C 1
ATOM 1072 O O . ASP A 1 137 ? -1.517 8.725 2.258 1.00 98.12 137 ASP A O 1
ATOM 1076 N N . PRO A 1 138 ? -1.307 7.136 3.847 1.00 97.94 138 PRO A N 1
ATOM 1077 C CA . PRO A 1 138 ? -0.444 7.936 4.714 1.00 97.94 138 PRO A CA 1
ATOM 1078 C C . PRO A 1 138 ? 0.951 8.199 4.127 1.00 97.94 138 PRO A C 1
ATOM 1080 O O . PRO A 1 138 ? 1.584 9.190 4.466 1.00 97.94 138 PRO A O 1
ATOM 1083 N N . SER A 1 139 ? 1.433 7.385 3.181 1.00 97.56 139 SER A N 1
ATOM 1084 C CA . SER A 1 139 ? 2.704 7.691 2.505 1.00 97.56 139 SER A CA 1
ATOM 1085 C C . SER A 1 139 ? 2.589 8.954 1.640 1.00 97.56 139 SER A C 1
ATOM 1087 O O . SER A 1 139 ? 3.489 9.793 1.622 1.00 97.56 139 SER A O 1
ATOM 1089 N N . ALA A 1 140 ? 1.442 9.150 0.979 1.00 97.38 140 ALA A N 1
ATOM 1090 C CA . ALA A 1 140 ? 1.162 10.361 0.212 1.00 97.38 140 ALA A CA 1
ATOM 1091 C C . ALA A 1 140 ? 0.950 11.580 1.122 1.00 97.38 140 ALA A C 1
ATOM 1093 O O . ALA A 1 140 ? 1.409 12.677 0.799 1.00 97.38 140 ALA A O 1
ATOM 1094 N N . MET A 1 141 ? 0.298 11.385 2.273 1.00 97.62 141 MET A N 1
ATOM 1095 C CA . MET A 1 141 ? 0.173 12.411 3.313 1.00 97.62 141 MET A CA 1
ATOM 1096 C C . MET A 1 141 ? 1.557 12.906 3.768 1.00 97.62 141 MET A C 1
ATOM 1098 O O . MET A 1 141 ? 1.822 14.113 3.729 1.00 97.62 141 MET A O 1
ATOM 1102 N N . GLY A 1 142 ? 2.465 11.978 4.090 1.00 96.75 142 GLY A N 1
ATOM 1103 C CA . GLY A 1 142 ? 3.842 12.286 4.470 1.00 96.75 142 GLY A CA 1
ATOM 1104 C C . GLY A 1 142 ? 4.640 12.989 3.369 1.00 96.75 142 GLY A C 1
ATOM 1105 O O . GLY A 1 142 ? 5.277 14.013 3.627 1.00 96.75 142 GLY A O 1
ATOM 1106 N N . HIS A 1 143 ? 4.546 12.526 2.118 1.00 96.62 143 HIS A N 1
ATOM 1107 C CA . HIS A 1 143 ? 5.216 13.179 0.986 1.00 96.62 143 HIS A CA 1
ATOM 1108 C C . HIS A 1 143 ? 4.762 14.630 0.777 1.00 96.62 143 HIS A C 1
ATOM 1110 O O . HIS A 1 143 ? 5.591 15.508 0.541 1.00 96.62 143 HIS A O 1
ATOM 1116 N N . ILE A 1 144 ? 3.461 14.911 0.884 1.00 97.00 144 ILE A N 1
ATOM 1117 C CA . ILE A 1 144 ? 2.914 16.266 0.698 1.00 97.00 144 ILE A CA 1
ATOM 1118 C C . ILE A 1 144 ? 3.363 17.219 1.805 1.00 97.00 144 ILE A C 1
ATOM 1120 O O . ILE A 1 144 ? 3.573 18.408 1.555 1.00 97.00 144 ILE A O 1
ATOM 1124 N N . GLN A 1 145 ? 3.530 16.706 3.022 1.00 95.75 145 GLN A N 1
ATOM 1125 C CA . GLN A 1 145 ? 4.098 17.466 4.135 1.00 95.75 145 GLN A CA 1
ATOM 1126 C C . GLN A 1 145 ? 5.628 17.564 4.081 1.00 95.75 145 GLN A C 1
ATOM 1128 O O . GLN A 1 145 ? 6.209 18.259 4.912 1.00 95.75 145 GLN A O 1
ATOM 1133 N N . ALA A 1 146 ? 6.272 16.913 3.105 1.00 94.75 146 ALA A N 1
ATOM 1134 C CA . ALA A 1 146 ? 7.720 16.780 3.008 1.00 94.75 146 ALA A CA 1
ATOM 1135 C C . ALA A 1 146 ? 8.341 16.199 4.291 1.00 94.75 146 ALA A C 1
ATOM 1137 O O . ALA A 1 146 ? 9.381 16.673 4.757 1.00 94.75 146 ALA A O 1
ATOM 1138 N N . LEU A 1 147 ? 7.692 15.179 4.866 1.00 93.94 147 LEU A N 1
ATOM 1139 C CA . LEU A 1 147 ? 8.257 14.442 5.991 1.00 93.94 147 LEU A CA 1
ATOM 1140 C C . LEU A 1 147 ? 9.574 13.765 5.562 1.00 93.94 147 LEU A C 1
ATOM 1142 O O . LEU A 1 147 ? 9.684 13.297 4.428 1.00 93.94 147 LEU A O 1
ATOM 1146 N N . PRO A 1 148 ? 10.589 13.705 6.441 1.00 88.19 148 PRO A N 1
ATOM 1147 C CA . PRO A 1 148 ? 11.899 13.138 6.114 1.00 88.19 148 PRO A CA 1
ATOM 1148 C C . PRO A 1 148 ? 11.878 11.626 5.842 1.00 88.19 148 PRO A C 1
ATOM 1150 O O . PRO A 1 148 ? 12.804 11.105 5.218 1.00 88.19 148 PRO A O 1
ATOM 1153 N N . ASN A 1 149 ? 10.848 10.922 6.315 1.00 85.81 149 ASN A N 1
ATOM 1154 C CA . ASN A 1 149 ? 10.742 9.469 6.251 1.00 85.81 149 ASN A CA 1
ATOM 1155 C C . ASN A 1 149 ? 9.783 9.041 5.133 1.00 85.81 149 ASN A C 1
ATOM 1157 O O . ASN A 1 149 ? 8.622 9.440 5.120 1.00 85.81 149 ASN A O 1
ATOM 1161 N N . ASN A 1 150 ? 10.264 8.185 4.226 1.00 85.00 150 ASN A N 1
ATOM 1162 C CA . ASN A 1 150 ? 9.498 7.722 3.058 1.00 85.00 150 ASN A CA 1
ATOM 1163 C C . ASN A 1 150 ? 9.141 6.225 3.120 1.00 85.00 150 ASN A C 1
ATOM 1165 O O . ASN A 1 150 ? 8.491 5.705 2.215 1.00 85.00 150 ASN A O 1
ATOM 1169 N N . SER A 1 151 ? 9.598 5.511 4.153 1.00 94.56 151 SER A N 1
ATOM 1170 C CA . SER A 1 151 ? 9.307 4.091 4.375 1.00 94.56 151 SER A CA 1
ATOM 1171 C C . SER A 1 151 ? 8.334 3.933 5.543 1.00 94.56 151 SER A C 1
ATOM 1173 O O . SER A 1 151 ? 8.379 4.713 6.493 1.00 94.56 151 SER A O 1
ATOM 1175 N N . LEU A 1 152 ? 7.477 2.905 5.514 1.00 96.38 152 LEU A N 1
ATOM 1176 C CA . LEU A 1 152 ? 6.561 2.643 6.630 1.00 96.38 152 LEU A CA 1
ATOM 1177 C C . LEU A 1 152 ? 7.335 2.401 7.933 1.00 96.38 152 LEU A C 1
ATOM 1179 O O . LEU A 1 152 ? 6.923 2.891 8.977 1.00 96.38 152 LEU A O 1
ATOM 1183 N N . GLN A 1 153 ? 8.470 1.695 7.867 1.00 95.12 153 GLN A N 1
ATOM 1184 C CA . GLN A 1 153 ? 9.312 1.399 9.028 1.00 95.12 153 GLN A CA 1
ATOM 1185 C C . GLN A 1 153 ? 9.822 2.673 9.702 1.00 95.12 153 GLN A C 1
ATOM 1187 O O . GLN A 1 153 ? 9.692 2.822 10.918 1.00 95.12 153 GLN A O 1
ATOM 1192 N N . ASP A 1 154 ? 10.369 3.602 8.920 1.00 93.19 154 ASP A N 1
ATOM 1193 C CA . ASP A 1 154 ? 10.909 4.848 9.456 1.00 93.19 154 ASP A CA 1
ATOM 1194 C C . ASP A 1 154 ? 9.795 5.765 9.964 1.00 93.19 154 ASP A C 1
ATOM 1196 O O . ASP A 1 154 ? 9.903 6.308 11.063 1.00 93.19 154 ASP A O 1
ATOM 1200 N N . THR A 1 155 ? 8.693 5.878 9.217 1.00 94.94 155 THR A N 1
ATOM 1201 C CA . THR A 1 155 ? 7.515 6.672 9.598 1.00 94.94 155 THR A CA 1
ATOM 1202 C C . THR A 1 155 ? 6.872 6.136 10.879 1.00 94.94 155 THR A C 1
ATOM 1204 O O . THR A 1 155 ? 6.572 6.904 11.796 1.00 94.94 155 THR A O 1
ATOM 1207 N N . ALA A 1 156 ? 6.714 4.815 11.000 1.00 95.75 156 ALA A N 1
ATOM 1208 C CA . ALA A 1 156 ? 6.167 4.177 12.193 1.00 95.75 156 ALA A CA 1
ATOM 1209 C C . ALA A 1 156 ? 7.080 4.383 13.413 1.00 95.75 156 ALA A C 1
ATOM 1211 O O . ALA A 1 156 ? 6.621 4.757 14.499 1.00 95.75 156 ALA A O 1
ATOM 1212 N N . ARG A 1 157 ? 8.393 4.206 13.228 1.00 93.81 157 ARG A N 1
ATOM 1213 C CA . ARG A 1 157 ? 9.391 4.421 14.280 1.00 93.81 157 ARG A CA 1
ATOM 1214 C C . ARG A 1 157 ? 9.409 5.872 14.758 1.00 93.81 157 ARG A C 1
ATOM 1216 O O . ARG A 1 157 ? 9.502 6.098 15.965 1.00 93.81 157 ARG A O 1
ATOM 1223 N N . ALA A 1 158 ? 9.337 6.827 13.831 1.00 92.44 158 ALA A N 1
ATOM 1224 C CA . ALA A 1 158 ? 9.451 8.253 14.116 1.00 92.44 158 ALA A CA 1
ATOM 1225 C C . ALA A 1 158 ? 8.189 8.830 14.768 1.00 92.44 158 ALA A C 1
ATOM 1227 O O . ALA A 1 158 ? 8.291 9.508 15.789 1.00 92.44 158 ALA A O 1
ATOM 1228 N N . TYR A 1 159 ? 7.007 8.554 14.207 1.00 93.88 159 TYR A N 1
ATOM 1229 C CA . TYR A 1 159 ? 5.795 9.306 14.557 1.00 93.88 159 TYR A CA 1
ATOM 1230 C C . TYR A 1 159 ? 4.844 8.575 15.503 1.00 93.88 159 TYR A C 1
ATOM 1232 O O . TYR A 1 159 ? 4.037 9.223 16.171 1.00 93.88 159 TYR A O 1
ATOM 1240 N N . ILE A 1 160 ? 4.933 7.246 15.605 1.00 95.25 160 ILE A N 1
ATOM 1241 C CA . ILE A 1 160 ? 4.097 6.446 16.520 1.00 95.25 160 ILE A CA 1
ATOM 1242 C C . ILE A 1 160 ? 4.920 5.546 17.450 1.00 95.25 160 ILE A C 1
ATOM 1244 O O . ILE A 1 160 ? 4.347 4.703 18.142 1.00 95.25 160 ILE A O 1
ATOM 1248 N N . SER A 1 161 ? 6.247 5.716 17.474 1.00 94.00 161 SER A N 1
ATOM 1249 C CA . SER A 1 161 ? 7.181 4.950 18.312 1.00 94.00 161 SER A CA 1
ATOM 1250 C C . SER A 1 161 ? 7.002 3.432 18.187 1.00 94.00 161 SER A C 1
ATOM 1252 O O . SER A 1 161 ? 7.142 2.689 19.159 1.00 94.00 161 SER A O 1
ATOM 1254 N N . MET A 1 162 ? 6.656 2.962 16.985 1.00 94.38 162 MET A N 1
ATOM 1255 C CA . MET A 1 162 ? 6.420 1.552 16.696 1.00 94.38 162 MET A CA 1
ATOM 1256 C C . MET A 1 162 ? 7.528 1.033 15.791 1.00 94.38 162 MET A C 1
ATOM 1258 O O . MET A 1 162 ? 7.653 1.451 14.643 1.00 94.38 162 MET A O 1
ATOM 1262 N N . LYS A 1 163 ? 8.328 0.101 16.309 1.00 94.38 163 LYS A N 1
ATOM 1263 C CA . LYS A 1 163 ? 9.321 -0.611 15.511 1.00 94.38 163 LYS A CA 1
ATOM 1264 C C . LYS A 1 163 ? 8.655 -1.787 14.803 1.00 94.38 163 LYS A C 1
ATOM 1266 O O . LYS A 1 163 ? 8.034 -2.628 15.450 1.00 94.38 163 LYS A O 1
ATOM 1271 N N . ILE A 1 164 ? 8.812 -1.822 13.490 1.00 95.38 164 ILE A N 1
ATOM 1272 C CA . ILE A 1 164 ? 8.391 -2.914 12.611 1.00 95.38 164 ILE A CA 1
ATOM 1273 C C . ILE A 1 164 ? 9.591 -3.367 11.784 1.00 95.38 164 ILE A C 1
ATOM 1275 O O . ILE A 1 164 ? 10.588 -2.643 11.696 1.00 95.38 164 ILE A O 1
ATOM 1279 N N . ASP A 1 165 ? 9.504 -4.555 11.202 1.00 92.56 165 ASP A N 1
ATOM 1280 C CA . ASP A 1 165 ? 10.586 -5.132 10.414 1.00 92.56 165 ASP A CA 1
ATOM 1281 C C . ASP A 1 165 ? 10.447 -4.749 8.936 1.00 92.56 165 ASP A C 1
ATOM 1283 O O . ASP A 1 165 ? 9.372 -4.847 8.346 1.00 92.56 165 ASP A O 1
ATOM 1287 N N . SER A 1 166 ? 11.550 -4.342 8.310 1.00 89.06 166 SER A N 1
ATOM 1288 C CA . SER A 1 166 ? 11.630 -4.256 6.854 1.00 89.06 166 SER A CA 1
ATOM 1289 C C . SER A 1 166 ? 11.776 -5.651 6.245 1.00 89.06 166 SER A C 1
ATOM 1291 O O . SER A 1 166 ? 12.126 -6.625 6.915 1.00 89.06 166 SER A O 1
ATOM 1293 N N . ILE A 1 167 ? 11.584 -5.758 4.927 1.00 85.19 167 ILE A N 1
ATOM 1294 C CA . ILE A 1 167 ? 11.867 -7.009 4.209 1.00 85.19 167 ILE A CA 1
ATOM 1295 C C . ILE A 1 167 ? 13.334 -7.416 4.406 1.00 85.19 167 ILE A C 1
ATOM 1297 O O . ILE A 1 167 ? 13.616 -8.595 4.586 1.00 85.19 167 ILE A O 1
ATOM 1301 N N . GLN A 1 168 ? 14.269 -6.461 4.405 1.00 84.62 168 GLN A N 1
ATOM 1302 C CA . GLN A 1 168 ? 15.696 -6.737 4.585 1.00 84.62 168 GLN A CA 1
ATOM 1303 C C . GLN A 1 168 ? 16.030 -7.278 5.982 1.00 84.62 168 GLN A C 1
ATOM 1305 O O . GLN A 1 168 ? 17.026 -7.985 6.121 1.00 84.62 168 GLN A O 1
ATOM 1310 N N . ASP A 1 169 ? 15.211 -6.972 6.991 1.00 85.06 169 ASP A N 1
ATOM 1311 C CA . ASP A 1 169 ? 15.424 -7.438 8.363 1.00 85.06 169 ASP A CA 1
ATOM 1312 C C . ASP A 1 169 ? 15.075 -8.924 8.528 1.00 85.06 169 ASP A C 1
ATOM 1314 O O . ASP A 1 169 ? 15.716 -9.626 9.312 1.00 85.06 169 ASP A O 1
ATOM 1318 N N . ILE A 1 170 ? 14.087 -9.419 7.772 1.00 86.44 170 ILE A N 1
ATOM 1319 C CA . ILE A 1 170 ? 13.588 -10.797 7.909 1.00 86.44 170 ILE A CA 1
ATOM 1320 C C . ILE A 1 170 ? 14.000 -11.725 6.767 1.00 86.44 170 ILE A C 1
ATOM 1322 O O . ILE A 1 170 ? 14.011 -12.941 6.951 1.00 86.44 170 ILE A O 1
ATOM 1326 N N . LEU A 1 171 ? 14.327 -11.187 5.589 1.00 88.06 171 LEU A N 1
ATOM 1327 C CA . LEU A 1 171 ? 14.577 -11.975 4.389 1.00 88.06 171 LEU A CA 1
ATOM 1328 C C . LEU A 1 171 ? 16.083 -12.202 4.177 1.00 88.06 171 LEU A C 1
ATOM 1330 O O . LEU A 1 171 ? 16.812 -11.253 3.877 1.00 88.06 171 LEU A O 1
ATOM 1334 N N . PRO A 1 172 ? 16.575 -13.453 4.253 1.00 85.50 172 PRO A N 1
ATOM 1335 C CA . PRO A 1 172 ? 17.971 -13.747 3.958 1.00 85.50 172 PRO A CA 1
ATOM 1336 C C . PRO A 1 172 ? 18.329 -13.430 2.501 1.00 85.50 172 PRO A C 1
ATOM 1338 O O . PRO A 1 172 ? 17.485 -13.483 1.602 1.00 85.50 172 PRO A O 1
ATOM 1341 N N . GLU A 1 173 ? 19.612 -13.174 2.233 1.00 86.25 173 GLU A N 1
ATOM 1342 C CA . GLU A 1 173 ? 20.076 -12.915 0.870 1.00 86.25 173 GLU A CA 1
ATOM 1343 C C . GLU A 1 173 ? 19.655 -14.025 -0.108 1.00 86.25 173 GLU A C 1
ATOM 1345 O O . GLU A 1 173 ? 19.839 -15.218 0.148 1.00 86.25 173 GLU A O 1
ATOM 1350 N N . ARG A 1 174 ? 19.148 -13.613 -1.280 1.00 81.31 174 ARG A N 1
ATOM 1351 C CA . ARG A 1 174 ? 18.717 -14.499 -2.381 1.00 81.31 174 ARG A CA 1
ATOM 1352 C C . ARG A 1 174 ? 17.551 -15.433 -2.027 1.00 81.31 174 ARG A C 1
ATOM 1354 O O . ARG A 1 174 ? 17.368 -16.444 -2.707 1.00 81.31 174 ARG A O 1
ATOM 1361 N N . LYS A 1 175 ? 16.773 -15.108 -0.995 1.00 89.75 175 LYS A N 1
ATOM 1362 C CA . LYS A 1 175 ? 15.511 -15.777 -0.666 1.00 89.75 175 LYS A CA 1
ATOM 1363 C C . LYS A 1 175 ? 14.302 -14.947 -1.097 1.00 89.75 175 LYS A C 1
ATOM 1365 O O . LYS A 1 175 ? 14.433 -13.783 -1.466 1.00 89.75 175 LYS A O 1
ATOM 1370 N N . THR A 1 176 ? 13.138 -15.581 -1.089 1.00 91.00 176 THR A N 1
ATOM 1371 C CA . THR A 1 176 ? 11.819 -14.989 -1.353 1.00 91.00 176 THR A CA 1
ATOM 1372 C C . THR A 1 176 ? 10.941 -15.096 -0.110 1.00 91.00 176 THR A C 1
ATOM 1374 O O . THR A 1 176 ? 11.253 -15.862 0.800 1.00 91.00 176 THR A O 1
ATOM 1377 N N . MET A 1 177 ? 9.817 -14.380 -0.069 1.00 91.38 177 MET A N 1
ATOM 1378 C CA . MET A 1 177 ? 8.895 -14.458 1.075 1.00 91.38 177 MET A CA 1
ATOM 1379 C C . MET A 1 177 ? 8.317 -15.873 1.283 1.00 91.38 177 MET A C 1
ATOM 1381 O O . MET A 1 177 ? 7.936 -16.217 2.396 1.00 91.38 177 MET A O 1
ATOM 1385 N N . LEU A 1 178 ? 8.323 -16.729 0.249 1.00 91.94 178 LEU A N 1
ATOM 1386 C CA . LEU A 1 178 ? 7.940 -18.145 0.355 1.00 91.94 178 LEU A CA 1
ATOM 1387 C C . LEU A 1 178 ? 8.971 -19.016 1.091 1.00 91.94 178 LEU A C 1
ATOM 1389 O O . LEU A 1 178 ? 8.651 -20.135 1.483 1.00 91.94 178 LEU A O 1
ATOM 1393 N N . ASP A 1 179 ? 10.204 -18.536 1.261 1.00 92.56 179 ASP A N 1
ATOM 1394 C CA . ASP A 1 179 ? 11.231 -19.230 2.043 1.00 92.56 179 ASP A CA 1
ATOM 1395 C C . ASP A 1 179 ? 11.084 -18.990 3.558 1.00 92.56 179 ASP A C 1
ATOM 1397 O O . ASP A 1 179 ? 11.758 -19.657 4.346 1.00 92.56 179 ASP A O 1
ATOM 1401 N N . LEU A 1 180 ? 10.240 -18.037 3.968 1.00 92.12 180 LEU A N 1
ATOM 1402 C CA . LEU A 1 180 ? 9.956 -17.730 5.368 1.00 92.12 180 LEU A CA 1
ATOM 1403 C C . LEU A 1 180 ? 8.810 -18.595 5.900 1.00 92.12 180 LEU A C 1
ATOM 1405 O O . LEU A 1 180 ? 7.997 -19.129 5.143 1.00 92.12 180 LEU A O 1
ATOM 1409 N N . SER A 1 181 ? 8.719 -18.736 7.226 1.00 92.81 181 SER A N 1
ATOM 1410 C CA . SER A 1 181 ? 7.569 -19.423 7.809 1.00 92.81 181 SER A CA 1
ATOM 1411 C C . SER A 1 181 ? 6.306 -18.572 7.642 1.00 92.81 181 SER A C 1
ATOM 1413 O O . SER A 1 181 ? 6.351 -17.346 7.741 1.00 92.81 181 SER A O 1
ATOM 1415 N N . THR A 1 182 ? 5.145 -19.207 7.452 1.00 92.25 182 THR A N 1
ATOM 1416 C CA . THR A 1 182 ? 3.861 -18.485 7.373 1.00 92.25 182 THR A CA 1
ATOM 1417 C C . THR A 1 182 ? 3.608 -17.620 8.609 1.00 92.25 182 THR A C 1
ATOM 1419 O O . THR A 1 182 ? 2.950 -16.593 8.503 1.00 92.25 182 THR A O 1
ATOM 1422 N N . ALA A 1 183 ? 4.127 -18.017 9.776 1.00 93.62 183 ALA A N 1
ATOM 1423 C CA . ALA A 1 183 ? 4.006 -17.236 11.002 1.00 93.62 183 ALA A CA 1
ATOM 1424 C C . ALA A 1 183 ? 4.816 -15.932 10.937 1.00 93.62 183 ALA A C 1
ATOM 1426 O O . ALA A 1 183 ? 4.294 -14.896 11.337 1.00 93.62 183 ALA A O 1
ATOM 1427 N N . ASP A 1 184 ? 6.035 -15.965 10.392 1.00 94.25 184 ASP A N 1
ATOM 1428 C CA . ASP A 1 184 ? 6.880 -14.771 10.247 1.00 94.25 184 ASP A CA 1
ATOM 1429 C C . ASP A 1 184 ? 6.278 -13.794 9.230 1.00 94.25 184 ASP A C 1
ATOM 1431 O O . ASP A 1 184 ? 6.167 -12.600 9.504 1.00 94.25 184 ASP A O 1
ATOM 1435 N N . VAL A 1 185 ? 5.807 -14.313 8.088 1.00 94.94 185 VAL A N 1
ATOM 1436 C CA . VAL A 1 185 ? 5.117 -13.512 7.061 1.00 94.94 185 VAL A CA 1
ATOM 1437 C C . VAL A 1 185 ? 3.835 -12.894 7.627 1.00 94.94 185 VAL A C 1
ATOM 1439 O O . VAL A 1 185 ? 3.592 -11.702 7.455 1.00 94.94 185 VAL A O 1
ATOM 1442 N N . ALA A 1 186 ? 3.031 -13.683 8.348 1.00 96.00 186 ALA A N 1
ATOM 1443 C CA . ALA A 1 186 ? 1.816 -13.190 8.986 1.00 96.00 186 ALA A CA 1
ATOM 1444 C C . ALA A 1 186 ? 2.119 -12.114 10.035 1.00 96.00 186 ALA A C 1
ATOM 1446 O O . ALA A 1 186 ? 1.434 -11.096 10.071 1.00 96.00 186 ALA A O 1
ATOM 1447 N N . HIS A 1 187 ? 3.137 -12.321 10.876 1.00 96.38 187 HIS A 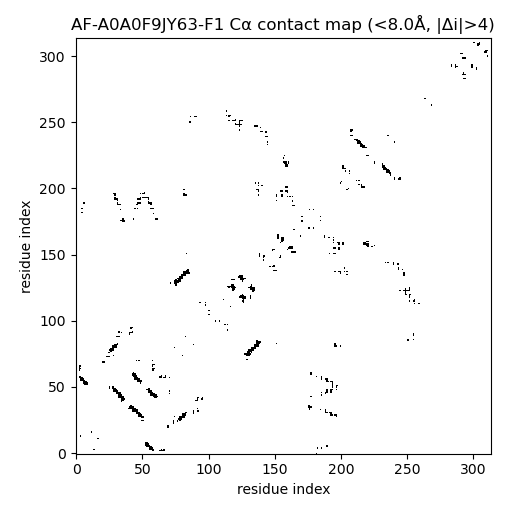N 1
ATOM 1448 C CA . HIS A 1 187 ? 3.529 -11.353 11.894 1.00 96.38 187 HIS A CA 1
ATOM 1449 C C . HIS A 1 187 ? 3.952 -10.026 11.262 1.00 96.38 187 HIS A C 1
ATOM 1451 O O . HIS A 1 187 ? 3.425 -8.989 11.658 1.00 96.38 187 HIS A O 1
ATOM 1457 N N . LYS A 1 188 ? 4.831 -10.053 10.249 1.00 95.94 188 LYS A N 1
ATOM 1458 C CA . LYS A 1 188 ? 5.247 -8.839 9.534 1.00 95.94 188 LYS A CA 1
ATOM 1459 C C . LYS A 1 188 ? 4.036 -8.090 8.962 1.00 95.94 188 LYS A C 1
ATOM 1461 O O . LYS A 1 188 ? 3.824 -6.934 9.310 1.00 95.94 188 LYS A O 1
ATOM 1466 N N . CYS A 1 189 ? 3.199 -8.763 8.176 1.00 97.50 189 CYS A N 1
ATOM 1467 C CA . CYS A 1 189 ? 2.044 -8.141 7.520 1.00 97.50 189 CYS A CA 1
ATOM 1468 C C . CYS A 1 189 ? 1.029 -7.551 8.518 1.00 97.50 189 CYS A C 1
ATOM 1470 O O . CYS A 1 189 ? 0.497 -6.456 8.331 1.00 97.50 189 CYS A O 1
ATOM 1472 N N . ILE A 1 190 ? 0.775 -8.250 9.631 1.00 98.12 190 ILE A N 1
ATOM 1473 C CA . ILE A 1 190 ? -0.087 -7.752 10.713 1.00 98.12 190 ILE A CA 1
ATOM 1474 C C . ILE A 1 190 ? 0.503 -6.485 11.342 1.00 98.12 190 ILE A C 1
ATOM 1476 O O . ILE A 1 190 ? -0.232 -5.527 11.599 1.00 98.12 190 ILE A O 1
ATOM 1480 N N . MET A 1 191 ? 1.812 -6.471 11.595 1.00 98.38 191 MET A N 1
ATOM 1481 C CA . MET A 1 191 ? 2.495 -5.313 12.168 1.00 98.38 191 MET A CA 1
ATOM 1482 C C . MET A 1 191 ? 2.499 -4.123 11.205 1.00 98.38 191 MET A C 1
ATOM 1484 O O . MET A 1 191 ? 2.253 -3.003 11.655 1.00 98.38 191 MET A O 1
ATOM 1488 N N . ASP A 1 192 ? 2.656 -4.358 9.903 1.00 98.38 192 ASP A N 1
ATOM 1489 C CA . ASP A 1 192 ? 2.580 -3.325 8.864 1.00 98.38 192 ASP A CA 1
ATOM 1490 C C . ASP A 1 192 ? 1.165 -2.738 8.752 1.00 98.38 192 ASP A C 1
ATOM 1492 O O . ASP A 1 192 ? 0.996 -1.516 8.702 1.00 98.38 192 ASP A O 1
ATOM 1496 N N . CYS A 1 193 ? 0.122 -3.570 8.840 1.00 98.50 193 CYS A N 1
ATOM 1497 C CA . CYS A 1 193 ? -1.265 -3.100 8.911 1.00 98.50 193 CYS A CA 1
ATOM 1498 C C . CYS A 1 193 ? -1.513 -2.209 10.138 1.00 98.50 193 CYS A C 1
ATOM 1500 O O . CYS A 1 193 ? -2.130 -1.144 10.034 1.00 98.50 193 CYS A O 1
ATOM 1502 N N . LEU A 1 194 ? -1.042 -2.640 11.315 1.00 98.75 194 LEU A N 1
ATOM 1503 C CA . LEU A 1 194 ? -1.185 -1.888 12.565 1.00 98.75 194 LEU A CA 1
ATOM 1504 C C . LEU A 1 194 ? -0.404 -0.571 12.530 1.00 98.75 194 LEU A C 1
ATOM 1506 O O . LEU A 1 194 ? -0.912 0.454 12.986 1.00 98.75 194 LEU A O 1
ATOM 1510 N N . ALA A 1 195 ? 0.807 -0.577 11.978 1.00 98.56 195 ALA A N 1
ATOM 1511 C CA . ALA A 1 195 ? 1.590 0.632 11.777 1.00 98.56 195 ALA A CA 1
ATOM 1512 C C . ALA A 1 195 ? 0.865 1.593 10.825 1.00 98.56 195 ALA A C 1
ATOM 1514 O O . ALA A 1 195 ? 0.660 2.754 11.171 1.00 98.56 195 ALA A O 1
ATOM 1515 N N . THR A 1 196 ? 0.381 1.094 9.687 1.00 98.75 196 THR A N 1
ATOM 1516 C CA . THR A 1 196 ? -0.341 1.881 8.677 1.00 98.75 196 THR A CA 1
ATOM 1517 C C . THR A 1 196 ? -1.564 2.586 9.262 1.00 98.75 196 THR A C 1
ATOM 1519 O O . THR A 1 196 ? -1.719 3.797 9.091 1.00 98.75 196 THR A O 1
ATOM 1522 N N . ILE A 1 197 ? -2.427 1.872 9.998 1.00 98.69 197 ILE A N 1
ATOM 1523 C CA . ILE A 1 197 ? -3.634 2.485 10.574 1.00 98.69 197 ILE A CA 1
ATOM 1524 C C . ILE A 1 197 ? -3.301 3.499 11.677 1.00 98.69 197 ILE A C 1
ATOM 1526 O O . ILE A 1 197 ? -3.968 4.525 11.798 1.00 98.69 197 ILE A O 1
ATOM 1530 N N . ARG A 1 198 ? -2.253 3.246 12.468 1.00 98.56 198 ARG A N 1
ATOM 1531 C CA . ARG A 1 198 ? -1.813 4.168 13.522 1.00 98.56 198 ARG A CA 1
ATOM 1532 C C . ARG A 1 198 ? -1.197 5.431 12.941 1.00 98.56 198 ARG A C 1
ATOM 1534 O O . ARG A 1 198 ? -1.513 6.510 13.426 1.00 98.56 198 ARG A O 1
ATOM 1541 N N . VAL A 1 199 ? -0.367 5.318 11.902 1.00 98.12 199 VAL A N 1
ATOM 1542 C CA . VAL A 1 199 ? 0.173 6.478 11.174 1.00 98.12 199 VAL A CA 1
ATOM 1543 C C . VAL A 1 199 ? -0.975 7.291 10.575 1.00 98.12 199 VAL A C 1
ATOM 1545 O O . VAL A 1 199 ? -1.034 8.497 10.788 1.00 98.12 199 VAL A O 1
ATOM 1548 N N . TYR A 1 200 ? -1.951 6.636 9.937 1.00 98.50 200 TYR A N 1
ATOM 1549 C CA . TYR A 1 200 ? -3.143 7.307 9.412 1.00 98.50 200 TYR A CA 1
ATOM 1550 C C . TYR A 1 200 ? -3.866 8.146 10.472 1.00 98.50 200 TYR A C 1
ATOM 1552 O O . TYR A 1 200 ? -4.151 9.320 10.241 1.00 98.50 200 TYR A O 1
ATOM 1560 N N . PHE A 1 201 ? -4.151 7.581 11.649 1.00 98.25 201 PHE A N 1
ATOM 1561 C CA . PHE A 1 201 ? -4.804 8.344 12.714 1.00 98.25 201 PHE A CA 1
ATOM 1562 C C . PHE A 1 201 ? -3.886 9.408 13.325 1.00 98.25 201 PHE A C 1
ATOM 1564 O O . PHE A 1 201 ? -4.361 10.494 13.661 1.00 98.25 201 PHE A O 1
ATOM 1571 N N . LYS A 1 202 ? -2.579 9.138 13.427 1.00 97.62 202 LYS A N 1
ATOM 1572 C CA . LYS A 1 202 ? -1.585 10.087 13.940 1.00 97.62 202 LYS A CA 1
ATOM 1573 C C . LYS A 1 202 ? -1.519 11.357 13.101 1.00 97.62 202 LYS A C 1
ATOM 1575 O O . LYS A 1 202 ? -1.498 12.445 13.665 1.00 97.62 202 LYS A O 1
ATOM 1580 N N . GLU A 1 203 ? -1.562 11.211 11.783 1.00 97.25 203 GLU A N 1
ATOM 1581 C CA . GLU A 1 203 ? -1.549 12.313 10.819 1.00 97.25 203 GLU A CA 1
ATOM 1582 C C . GLU A 1 203 ? -2.929 12.966 10.624 1.00 97.25 203 GLU A C 1
ATOM 1584 O O . GLU A 1 203 ? -3.104 13.785 9.722 1.00 97.25 203 GLU A O 1
ATOM 1589 N N . GLY A 1 204 ? -3.932 12.608 11.438 1.00 97.25 204 GLY A N 1
ATOM 1590 C CA . GLY A 1 204 ? -5.286 13.157 11.338 1.00 97.25 204 GLY A CA 1
ATOM 1591 C C . GLY A 1 204 ? -6.001 12.750 10.051 1.00 97.25 204 GLY A C 1
ATOM 1592 O O . GLY A 1 204 ? -6.676 13.572 9.434 1.00 97.25 204 GLY A O 1
ATOM 1593 N N . GLY A 1 205 ? -5.822 11.505 9.608 1.00 96.19 205 GLY A N 1
ATOM 1594 C CA . GLY A 1 205 ? -6.243 10.991 8.305 1.00 96.19 205 GLY A CA 1
ATOM 1595 C C . GLY A 1 205 ? -7.715 11.208 7.926 1.00 96.19 205 GLY A C 1
ATOM 1596 O O . GLY A 1 205 ? -8.040 11.323 6.741 1.00 96.19 205 GLY A O 1
ATOM 1597 N N . ASP A 1 206 ? -8.616 11.302 8.903 1.00 94.31 206 ASP A N 1
ATOM 1598 C CA . ASP A 1 206 ? -10.025 11.663 8.713 1.00 94.31 206 ASP A CA 1
ATOM 1599 C C . ASP A 1 206 ? -10.183 13.120 8.249 1.00 94.31 206 ASP A C 1
ATOM 1601 O O . ASP A 1 206 ? -10.973 13.414 7.349 1.00 94.31 206 ASP A O 1
ATOM 1605 N N . ARG A 1 207 ? -9.342 14.010 8.778 1.00 97.00 207 ARG A N 1
ATOM 1606 C CA . ARG A 1 207 ? -9.369 15.455 8.532 1.00 97.00 207 ARG A CA 1
ATOM 1607 C C . ARG A 1 207 ? -8.767 15.868 7.201 1.00 97.00 207 ARG A C 1
ATOM 1609 O O . ARG A 1 207 ? -8.958 17.009 6.788 1.00 97.00 207 ARG A O 1
ATOM 1616 N N . TRP A 1 208 ? -8.056 14.999 6.486 1.00 96.81 208 TRP A N 1
ATOM 1617 C CA . TRP A 1 208 ? -7.480 15.328 5.167 1.00 96.81 208 TRP A CA 1
ATOM 1618 C C . TRP A 1 208 ? -8.524 15.620 4.085 1.00 96.81 208 TRP A C 1
ATOM 1620 O O . TRP A 1 208 ? -8.218 16.224 3.056 1.00 96.81 208 TRP A O 1
ATOM 1630 N N . TRP A 1 209 ? -9.771 15.235 4.338 1.00 94.19 209 TRP A N 1
ATOM 1631 C CA . TRP A 1 209 ? -10.904 15.488 3.456 1.00 94.19 209 TRP A CA 1
ATOM 1632 C C . TRP A 1 209 ? -11.795 16.648 3.913 1.00 94.19 209 TRP A C 1
ATOM 1634 O O . TRP A 1 209 ? -12.738 17.000 3.205 1.00 94.19 209 TRP A O 1
ATOM 1644 N N . ASP A 1 210 ? -11.480 17.260 5.054 1.00 94.44 210 ASP A N 1
ATOM 1645 C CA . ASP A 1 210 ? -12.207 18.410 5.589 1.00 94.44 210 ASP A CA 1
ATOM 1646 C C . ASP A 1 210 ? -11.703 19.729 4.989 1.00 94.44 210 ASP A C 1
ATOM 1648 O O . ASP A 1 210 ? -10.554 19.832 4.551 1.00 94.44 210 ASP A O 1
ATOM 1652 N N . SER A 1 211 ? -12.533 20.772 5.052 1.00 92.25 211 SER A N 1
ATOM 1653 C CA . SER A 1 211 ? -12.222 22.122 4.551 1.00 92.25 211 SER A CA 1
ATOM 1654 C C . SER A 1 211 ? -11.247 22.929 5.410 1.00 92.25 211 SER A C 1
ATOM 1656 O O . SER A 1 211 ? -10.753 23.961 4.963 1.00 92.25 211 SER A O 1
ATOM 1658 N N . ASP A 1 212 ? -11.019 22.514 6.656 1.00 95.56 212 ASP A N 1
ATOM 1659 C CA . ASP A 1 212 ? -10.315 23.339 7.639 1.00 95.56 212 ASP A CA 1
ATOM 1660 C C . ASP A 1 212 ? -8.914 22.795 7.882 1.00 95.56 212 ASP A C 1
ATOM 1662 O O . ASP A 1 212 ? -8.754 21.607 8.157 1.00 95.56 212 ASP A O 1
ATOM 1666 N N . SER A 1 213 ? -7.881 23.638 7.822 1.00 96.94 213 SER A N 1
ATOM 1667 C CA . SER A 1 213 ? -6.517 23.221 8.174 1.00 96.94 213 SER A CA 1
ATOM 1668 C C . SER A 1 213 ? -6.476 22.552 9.547 1.00 96.94 213 SER A C 1
ATOM 1670 O O . SER A 1 213 ? -7.183 22.976 10.462 1.00 96.94 213 SER A O 1
ATOM 1672 N N . HIS A 1 214 ? -5.612 21.558 9.714 1.00 98.12 214 HIS A N 1
ATOM 1673 C CA . HIS A 1 214 ? -5.417 20.917 11.009 1.00 98.12 214 HIS A CA 1
ATOM 1674 C C . HIS A 1 214 ? -3.934 20.781 11.322 1.00 98.12 214 HIS A C 1
ATOM 1676 O O . HIS A 1 214 ? -3.097 20.790 10.425 1.00 98.12 214 HIS A O 1
ATOM 1682 N N . THR A 1 215 ? -3.623 20.646 12.602 1.00 98.00 215 THR A N 1
ATOM 1683 C CA . THR A 1 215 ? -2.275 20.360 13.086 1.00 98.00 215 THR A CA 1
ATOM 1684 C C . THR A 1 215 ? -2.313 19.020 13.799 1.00 98.00 215 THR A C 1
ATOM 1686 O O . THR A 1 215 ? -3.301 18.707 14.472 1.00 98.00 215 THR A O 1
ATOM 1689 N N . TRP A 1 216 ? -1.263 18.230 13.619 1.00 97.25 216 TRP A N 1
ATOM 1690 C CA . TRP A 1 216 ? -1.032 17.012 14.378 1.00 97.25 216 TRP A CA 1
ATOM 1691 C C . TRP A 1 216 ? 0.340 17.082 15.046 1.00 97.25 216 TRP A C 1
ATOM 1693 O O . TRP A 1 216 ? 1.261 17.727 14.542 1.00 97.25 216 TRP A O 1
ATOM 1703 N N . ASP A 1 217 ? 0.445 16.439 16.204 1.00 96.50 217 ASP A N 1
ATOM 1704 C CA . ASP A 1 217 ? 1.625 16.461 17.062 1.00 96.50 217 ASP A CA 1
ATOM 1705 C C . ASP A 1 217 ? 2.122 15.034 17.300 1.00 96.50 217 ASP A C 1
ATOM 1707 O O . ASP A 1 217 ? 1.324 14.088 17.372 1.00 96.50 217 ASP A O 1
ATOM 1711 N N . TYR A 1 218 ? 3.427 14.865 17.499 1.00 93.75 218 TYR A N 1
ATOM 1712 C CA . TYR A 1 218 ? 4.026 13.601 17.919 1.00 93.75 218 TYR A CA 1
ATOM 1713 C C . TYR A 1 218 ? 5.052 13.774 19.033 1.00 93.75 218 TYR A C 1
ATOM 1715 O O . TYR A 1 218 ? 5.572 14.858 19.281 1.00 93.75 218 TYR A O 1
ATOM 1723 N N . GLU A 1 219 ? 5.310 12.678 19.740 1.00 91.12 219 GLU A N 1
ATOM 1724 C CA . GLU A 1 219 ? 6.365 12.625 20.742 1.00 91.12 219 GLU A CA 1
ATOM 1725 C C . GLU A 1 219 ? 7.609 12.043 20.083 1.00 91.12 219 GLU A C 1
ATOM 1727 O O . GLU A 1 219 ? 7.566 10.935 19.549 1.00 91.12 219 GLU A O 1
ATOM 1732 N N . ALA A 1 220 ? 8.712 12.791 20.106 1.00 87.12 220 ALA A N 1
ATOM 1733 C CA . ALA A 1 220 ? 9.962 12.333 19.521 1.00 87.12 220 ALA A CA 1
ATOM 1734 C C . ALA A 1 220 ? 10.457 11.051 20.214 1.00 87.12 220 ALA A C 1
ATOM 1736 O O . ALA A 1 220 ? 10.558 10.985 21.445 1.00 87.12 220 ALA A O 1
ATOM 1737 N N . ASN A 1 221 ? 10.801 10.036 19.419 1.00 84.75 221 ASN A N 1
ATOM 1738 C CA . ASN A 1 221 ? 11.354 8.783 19.922 1.00 84.75 221 ASN A CA 1
ATOM 1739 C C . ASN A 1 221 ? 12.839 8.954 20.301 1.00 84.75 221 ASN A C 1
ATOM 1741 O O . ASN A 1 221 ? 13.747 8.654 19.527 1.00 84.75 221 ASN A O 1
ATOM 1745 N N . TRP A 1 222 ? 13.089 9.429 21.523 1.00 83.12 222 TRP A N 1
ATOM 1746 C CA . TRP A 1 222 ? 14.444 9.611 22.059 1.00 83.12 222 TRP A CA 1
ATOM 1747 C C . TRP A 1 222 ? 15.190 8.298 22.332 1.00 83.12 222 TRP A C 1
ATOM 1749 O O . TRP A 1 222 ? 16.406 8.325 22.512 1.00 83.12 222 TRP A O 1
ATOM 1759 N N . TYR A 1 223 ? 14.487 7.163 22.393 1.00 80.25 223 TYR A N 1
ATOM 1760 C CA . TYR A 1 223 ? 15.087 5.872 22.730 1.00 80.25 223 TYR A CA 1
ATOM 1761 C C . TYR A 1 223 ? 15.814 5.250 21.531 1.00 80.25 223 TYR A C 1
ATOM 1763 O O . TYR A 1 223 ? 16.957 4.821 21.667 1.00 80.25 223 TYR A O 1
ATOM 1771 N N . ASP A 1 224 ? 15.188 5.278 20.352 1.00 75.31 224 ASP A N 1
ATOM 1772 C CA . ASP A 1 224 ? 15.743 4.712 19.111 1.00 75.31 224 ASP A CA 1
ATOM 1773 C C . ASP A 1 224 ? 16.397 5.763 18.194 1.00 75.31 224 ASP A C 1
ATOM 1775 O O . ASP A 1 224 ? 16.747 5.470 17.049 1.00 75.31 224 ASP A O 1
ATOM 1779 N N . GLY A 1 225 ? 16.557 6.992 18.690 1.00 78.19 225 GLY A N 1
ATOM 1780 C CA . GLY A 1 225 ? 17.142 8.120 17.971 1.00 78.19 225 GLY A CA 1
ATOM 1781 C C . GLY A 1 225 ? 16.111 8.932 17.184 1.00 78.19 225 GLY A C 1
ATOM 1782 O O . GLY A 1 225 ? 15.390 8.406 16.333 1.00 78.19 225 GLY A O 1
ATOM 1783 N N . CYS A 1 226 ? 16.106 10.240 17.427 1.00 84.25 226 CYS A N 1
ATOM 1784 C CA . CYS A 1 226 ? 15.317 11.234 16.705 1.00 84.25 226 CYS A CA 1
ATOM 1785 C C . CYS A 1 226 ? 16.220 12.378 16.227 1.00 84.25 226 CYS A C 1
ATOM 1787 O O . CYS A 1 226 ? 17.290 12.609 16.799 1.00 84.25 226 CYS A O 1
ATOM 1789 N N . ASP A 1 227 ? 15.789 13.109 15.201 1.00 84.81 227 ASP A N 1
ATOM 1790 C CA . ASP A 1 227 ? 16.428 14.371 14.840 1.00 84.81 227 ASP A CA 1
ATOM 1791 C C . ASP A 1 227 ? 15.990 15.449 15.852 1.00 84.81 227 ASP A C 1
ATOM 1793 O O . ASP A 1 227 ? 14.805 15.776 15.914 1.00 84.81 227 ASP A O 1
ATOM 1797 N N . PRO A 1 228 ? 16.904 16.008 16.670 1.00 86.31 228 PRO A N 1
ATOM 1798 C CA . PRO A 1 228 ? 16.548 17.031 17.653 1.00 86.31 228 PRO A CA 1
ATOM 1799 C C . PRO A 1 228 ? 16.083 18.352 17.018 1.00 86.31 228 PRO A C 1
ATOM 1801 O O . PRO A 1 228 ? 15.624 19.235 17.743 1.00 86.31 228 PRO A O 1
ATOM 1804 N N . PHE A 1 229 ? 16.238 18.516 15.701 1.00 88.44 229 PHE A N 1
ATOM 1805 C CA . PHE A 1 229 ? 15.809 19.697 14.957 1.00 88.44 229 PHE A CA 1
ATOM 1806 C C . PHE A 1 229 ? 14.488 19.499 14.202 1.00 88.44 229 PHE A C 1
ATOM 1808 O O . PHE A 1 229 ? 13.955 20.478 13.674 1.00 88.44 229 PHE A O 1
ATOM 1815 N N . GLU A 1 230 ? 13.946 18.279 14.153 1.00 89.62 230 GLU A N 1
ATOM 1816 C CA . GLU A 1 230 ? 12.644 18.016 13.537 1.00 89.62 230 GLU A CA 1
ATOM 1817 C C . GLU A 1 230 ? 11.522 18.628 14.402 1.00 89.62 230 GLU A C 1
ATOM 1819 O O . GLU A 1 230 ? 11.527 18.481 15.630 1.00 89.62 230 GLU A O 1
ATOM 1824 N N . PRO A 1 231 ? 10.567 19.366 13.806 1.00 92.19 231 PRO A N 1
ATOM 1825 C CA . PRO A 1 231 ? 9.453 19.922 14.560 1.00 92.19 231 PRO A CA 1
ATOM 1826 C C . PRO A 1 231 ? 8.538 18.797 15.049 1.00 92.19 231 PRO A C 1
ATOM 1828 O O . PRO A 1 231 ? 8.142 17.950 14.266 1.00 92.19 231 PRO A O 1
ATOM 1831 N N . THR A 1 232 ? 8.106 18.834 16.311 1.00 93.25 232 THR A N 1
ATOM 1832 C CA . THR A 1 232 ? 7.183 17.827 16.874 1.00 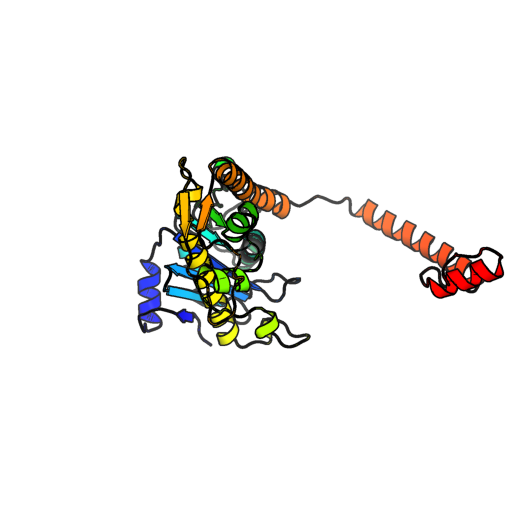93.25 232 THR A CA 1
ATOM 1833 C C . THR A 1 232 ? 5.715 18.052 16.505 1.00 93.25 232 THR A C 1
ATOM 1835 O O . THR A 1 232 ? 4.831 17.377 17.033 1.00 93.25 232 THR A O 1
ATOM 1838 N N . SER A 1 233 ? 5.437 19.033 15.646 1.00 95.75 233 SER A N 1
ATOM 1839 C CA . SER A 1 233 ? 4.101 19.320 15.142 1.00 95.75 233 SER A CA 1
ATOM 1840 C C . SER A 1 233 ? 4.133 19.739 13.682 1.00 95.75 233 SER A C 1
ATOM 1842 O O . SER A 1 233 ? 5.015 20.482 13.240 1.00 95.75 233 SER A O 1
ATOM 1844 N N . TYR A 1 234 ? 3.128 19.289 12.939 1.00 96.69 234 TYR A N 1
ATOM 1845 C CA . TYR A 1 234 ? 2.973 19.588 11.523 1.00 96.69 234 TYR A CA 1
ATOM 1846 C C . TYR A 1 234 ? 1.584 20.133 11.254 1.00 96.69 234 TYR A C 1
ATOM 1848 O O . TYR A 1 234 ? 0.572 19.574 11.675 1.00 96.69 234 TYR A O 1
ATOM 1856 N N . THR A 1 235 ? 1.535 21.252 10.535 1.00 97.88 235 THR A N 1
ATOM 1857 C CA . THR A 1 235 ? 0.276 21.879 10.132 1.00 97.88 235 THR A CA 1
ATOM 1858 C C . THR A 1 235 ? -0.036 21.540 8.684 1.00 97.88 235 THR A C 1
ATOM 1860 O O . THR A 1 235 ? 0.698 21.911 7.771 1.00 97.88 235 THR A O 1
ATOM 1863 N N . VAL A 1 236 ? -1.177 20.892 8.481 1.00 98.25 236 VAL A N 1
ATOM 1864 C CA . VAL A 1 236 ? -1.743 20.560 7.178 1.00 98.25 236 VAL A CA 1
ATOM 1865 C C . VAL A 1 236 ? -2.607 21.718 6.710 1.00 98.25 236 VAL A C 1
ATOM 1867 O O . VAL A 1 236 ? -3.717 21.953 7.198 1.00 98.25 236 VAL A O 1
ATOM 1870 N N . THR A 1 237 ? -2.076 22.469 5.751 1.00 98.06 237 THR A N 1
ATOM 1871 C CA . THR A 1 237 ? -2.784 23.591 5.127 1.00 98.06 237 THR A CA 1
ATOM 1872 C C . THR A 1 237 ? -3.863 23.103 4.160 1.00 98.06 237 THR A C 1
ATOM 1874 O O . THR A 1 237 ? -3.827 21.965 3.694 1.00 98.06 237 THR A O 1
ATOM 1877 N N . GLN A 1 238 ? -4.800 23.979 3.788 1.00 97.31 238 GLN A N 1
ATOM 1878 C CA . GLN A 1 238 ? -5.818 23.619 2.798 1.00 97.31 238 GLN A CA 1
ATOM 1879 C C . GLN A 1 238 ? -5.208 23.247 1.438 1.00 97.31 238 GLN A C 1
ATOM 1881 O O . GLN A 1 238 ? -5.618 22.264 0.835 1.00 97.31 238 GLN A O 1
ATOM 1886 N N . ALA A 1 239 ? -4.171 23.964 0.995 1.00 97.44 239 ALA A N 1
ATOM 1887 C CA . ALA A 1 239 ? -3.495 23.662 -0.266 1.00 97.44 239 ALA A CA 1
ATOM 1888 C C . ALA A 1 239 ? -2.865 22.255 -0.273 1.00 97.44 239 ALA A C 1
ATOM 1890 O O . ALA A 1 239 ? -2.918 21.562 -1.284 1.00 97.44 239 ALA A O 1
ATOM 1891 N N . MET A 1 240 ? -2.314 21.806 0.860 1.00 98.25 240 MET A N 1
ATOM 1892 C CA . MET A 1 240 ? -1.788 20.441 1.004 1.00 98.25 240 MET A CA 1
ATOM 1893 C C . MET A 1 240 ? -2.895 19.391 0.879 1.00 98.25 240 MET A C 1
ATOM 1895 O O . MET A 1 240 ? -2.714 18.383 0.200 1.00 98.25 240 MET A O 1
ATOM 1899 N N . LYS A 1 241 ? -4.062 19.640 1.481 1.00 98.00 241 LYS A N 1
ATOM 1900 C CA . LYS A 1 241 ? -5.220 18.751 1.333 1.00 98.00 241 LYS A CA 1
ATOM 1901 C C . LYS A 1 241 ? -5.725 18.699 -0.101 1.00 98.00 241 LYS A C 1
ATOM 1903 O O . LYS A 1 241 ? -6.051 17.619 -0.581 1.00 98.00 241 LYS A O 1
ATOM 1908 N N . ASP A 1 242 ? -5.761 19.836 -0.791 1.00 96.56 242 ASP A N 1
ATOM 1909 C CA . ASP A 1 242 ? -6.172 19.890 -2.193 1.00 96.56 242 ASP A CA 1
ATOM 1910 C C . ASP A 1 242 ? -5.233 19.035 -3.064 1.00 96.56 242 ASP A C 1
ATOM 1912 O O . ASP A 1 242 ? -5.710 18.231 -3.868 1.00 96.56 242 ASP A O 1
ATOM 1916 N N . CYS A 1 243 ? -3.913 19.128 -2.847 1.00 97.56 243 CYS A N 1
ATOM 1917 C CA . CYS A 1 243 ? -2.929 18.248 -3.489 1.00 97.56 243 CYS A CA 1
ATOM 1918 C C . CYS A 1 243 ? -3.195 16.770 -3.169 1.00 97.56 243 CYS A C 1
ATOM 1920 O O . CYS A 1 243 ? -3.289 15.949 -4.078 1.00 97.56 243 CYS A O 1
ATOM 1922 N N . TYR A 1 244 ? -3.406 16.438 -1.894 1.00 97.88 244 TYR A N 1
ATOM 1923 C CA . TYR A 1 244 ? -3.655 15.064 -1.458 1.00 97.88 244 TYR A CA 1
ATOM 1924 C C . TYR A 1 244 ? -4.901 14.464 -2.104 1.00 97.88 244 TYR A C 1
ATOM 1926 O O . TYR A 1 244 ? -4.890 13.332 -2.583 1.00 97.88 244 TYR A O 1
ATOM 1934 N N . GLN A 1 245 ? -5.985 15.233 -2.166 1.00 96.31 245 GLN A N 1
ATOM 1935 C CA . GLN A 1 245 ? -7.217 14.785 -2.797 1.00 96.31 245 GLN A CA 1
ATOM 1936 C C . GLN A 1 245 ? -7.034 14.572 -4.300 1.00 96.31 245 GLN A C 1
ATOM 1938 O O . GLN A 1 245 ? -7.654 13.666 -4.851 1.00 96.31 245 GLN A O 1
ATOM 1943 N N . VAL A 1 246 ? -6.207 15.371 -4.980 1.00 96.75 246 VAL A N 1
ATOM 1944 C CA . VAL A 1 246 ? -5.849 15.115 -6.383 1.00 96.75 246 VAL A CA 1
ATOM 1945 C C . VAL A 1 246 ? -5.081 13.798 -6.501 1.00 96.75 246 VAL A C 1
ATOM 1947 O O . VAL A 1 246 ? -5.477 12.953 -7.306 1.00 96.75 246 VAL A O 1
ATOM 1950 N N . ASP A 1 247 ? -4.076 13.572 -5.658 1.00 96.81 247 ASP A N 1
ATOM 1951 C CA . ASP A 1 247 ? -3.265 12.350 -5.679 1.00 96.81 247 ASP A CA 1
ATOM 1952 C C . ASP A 1 247 ? -4.107 11.095 -5.404 1.00 96.81 247 ASP A C 1
ATOM 1954 O O . ASP A 1 247 ? -4.024 10.107 -6.139 1.00 96.81 247 ASP A O 1
ATOM 1958 N N . MET A 1 248 ? -5.022 11.144 -4.430 1.00 97.19 248 MET A N 1
ATOM 1959 C CA . MET A 1 248 ? -5.927 10.024 -4.137 1.00 97.19 248 MET A CA 1
ATOM 1960 C C . MET A 1 248 ? -6.895 9.730 -5.288 1.00 97.19 248 MET A C 1
ATOM 1962 O O . MET A 1 248 ? -7.245 8.574 -5.521 1.00 97.19 248 MET A O 1
ATOM 1966 N N . LYS A 1 249 ? -7.312 10.745 -6.056 1.00 96.12 249 LYS A N 1
ATOM 1967 C CA . LYS A 1 249 ? -8.136 10.552 -7.265 1.00 96.12 249 LYS A CA 1
ATOM 1968 C C . LYS A 1 249 ? -7.328 9.958 -8.420 1.00 96.12 249 LYS A C 1
ATOM 1970 O O . LYS A 1 249 ? -7.893 9.235 -9.244 1.00 96.12 249 LYS A O 1
ATOM 1975 N N . LEU A 1 250 ? -6.023 10.232 -8.490 1.00 96.06 250 LEU A N 1
ATOM 1976 C CA . LEU A 1 250 ? -5.147 9.652 -9.506 1.00 96.06 250 LEU A CA 1
ATOM 1977 C C . LEU A 1 250 ? -4.992 8.142 -9.327 1.00 96.06 250 LEU A C 1
ATOM 1979 O O . LEU A 1 250 ? -4.963 7.437 -10.331 1.00 96.06 250 LEU A O 1
ATOM 1983 N N . VAL A 1 251 ? -4.969 7.617 -8.099 1.00 95.56 251 VAL A N 1
ATOM 1984 C CA . VAL A 1 251 ? -4.751 6.178 -7.865 1.00 95.56 251 VAL A CA 1
ATOM 1985 C C . VAL A 1 251 ? -5.787 5.290 -8.587 1.00 95.56 251 VAL A C 1
ATOM 1987 O O . VAL A 1 251 ? -5.371 4.482 -9.422 1.00 95.56 251 VAL A O 1
ATOM 1990 N N . PRO A 1 252 ? -7.119 5.447 -8.413 1.00 93.62 252 PRO A N 1
ATOM 1991 C CA . PRO A 1 252 ? -8.093 4.656 -9.171 1.00 93.62 252 PRO A CA 1
ATOM 1992 C C . PRO A 1 252 ? -8.008 4.853 -10.691 1.00 93.62 252 PRO A C 1
ATOM 1994 O O . PRO A 1 252 ? -8.313 3.935 -11.454 1.00 93.62 252 PRO A O 1
ATOM 1997 N N . LEU A 1 253 ? -7.609 6.043 -11.157 1.00 93.19 253 LEU A N 1
ATOM 1998 C CA . LEU A 1 253 ? -7.412 6.310 -12.583 1.00 93.19 253 LEU A CA 1
ATOM 1999 C C . LEU A 1 253 ? -6.204 5.539 -13.133 1.00 93.19 253 LEU A C 1
ATOM 2001 O O . LEU A 1 253 ? -6.312 4.908 -14.185 1.00 93.19 253 LEU A O 1
ATOM 2005 N N . LEU A 1 254 ? -5.081 5.556 -12.415 1.00 93.25 254 LEU A N 1
ATOM 2006 C CA . LEU A 1 254 ? -3.867 4.825 -12.770 1.00 93.25 254 LEU A CA 1
ATOM 2007 C C . LEU A 1 254 ? -4.109 3.316 -12.762 1.00 93.25 254 LEU A C 1
ATOM 2009 O O . LEU A 1 254 ? -3.674 2.637 -13.691 1.00 93.25 254 LEU A O 1
ATOM 2013 N N . MET A 1 255 ? -4.868 2.803 -11.790 1.00 91.81 255 MET A N 1
ATOM 2014 C CA . MET A 1 255 ? -5.274 1.396 -11.761 1.00 91.81 255 MET A CA 1
ATOM 2015 C C . MET A 1 255 ? -6.080 1.017 -13.010 1.00 91.81 255 MET A C 1
ATOM 2017 O O . MET A 1 255 ? -5.745 0.048 -13.685 1.00 91.81 255 MET A O 1
ATOM 2021 N N . ARG A 1 256 ? -7.066 1.832 -13.414 1.00 88.69 256 ARG A N 1
ATOM 2022 C CA . ARG A 1 256 ? -7.820 1.612 -14.667 1.00 88.69 256 ARG A CA 1
ATOM 2023 C C . ARG A 1 256 ? -6.936 1.600 -15.904 1.00 88.69 256 ARG A C 1
ATOM 2025 O O . ARG A 1 256 ? -7.094 0.745 -16.772 1.00 88.69 256 ARG A O 1
ATOM 2032 N N . MET A 1 257 ? -6.040 2.579 -16.016 1.00 88.94 257 MET A N 1
ATOM 2033 C CA . MET A 1 257 ? -5.137 2.684 -17.163 1.00 88.94 257 MET A CA 1
ATOM 2034 C C . MET A 1 257 ? -4.225 1.463 -17.254 1.00 88.94 257 MET A C 1
ATOM 2036 O O . MET A 1 257 ? -4.028 0.920 -18.339 1.00 88.94 257 MET A O 1
ATOM 2040 N N . SER A 1 258 ? -3.718 1.010 -16.113 1.00 85.75 258 SER A N 1
ATOM 2041 C CA . SER A 1 258 ? -2.739 -0.068 -16.054 1.00 85.75 258 SER A CA 1
ATOM 2042 C C . SER A 1 258 ? -3.375 -1.434 -16.277 1.00 85.75 258 SER A C 1
ATOM 2044 O O . SER A 1 258 ? -2.836 -2.218 -17.050 1.00 85.75 258 SER A O 1
ATOM 2046 N N . CYS A 1 259 ? -4.574 -1.679 -15.736 1.00 80.44 259 CYS A N 1
ATOM 2047 C CA . CYS A 1 259 ? -5.349 -2.885 -16.047 1.00 80.44 259 CYS A CA 1
ATOM 2048 C C . CYS A 1 259 ? -5.778 -2.954 -17.519 1.00 80.44 259 CYS A C 1
ATOM 2050 O O . CYS A 1 259 ? -5.905 -4.041 -18.075 1.00 80.44 259 CYS A O 1
ATOM 2052 N N . ARG A 1 260 ? -6.008 -1.808 -18.173 1.00 83.31 260 ARG A N 1
ATOM 2053 C CA . ARG A 1 260 ? -6.351 -1.773 -19.602 1.00 83.31 260 ARG A CA 1
ATOM 2054 C C . ARG A 1 260 ? -5.151 -2.075 -20.503 1.00 83.31 260 ARG A C 1
ATOM 2056 O O . ARG A 1 260 ? -5.330 -2.650 -21.577 1.00 83.31 260 ARG A O 1
ATOM 2063 N N . GLY A 1 261 ? -3.959 -1.648 -20.093 1.00 83.56 261 GLY A N 1
ATOM 2064 C CA . GL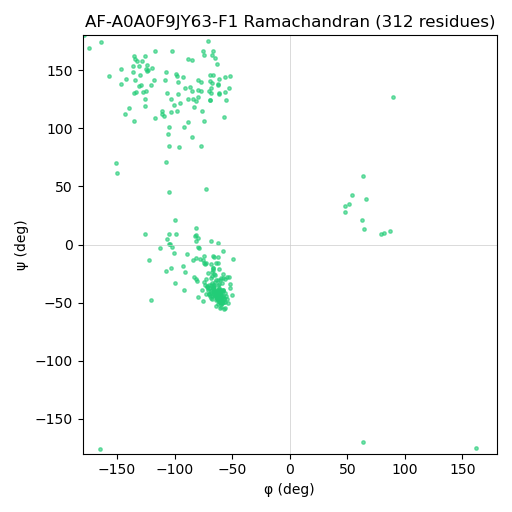Y A 1 261 ? -2.735 -1.785 -20.872 1.00 83.56 261 GLY A CA 1
ATOM 2065 C C . GLY A 1 261 ? -2.753 -1.014 -22.198 1.00 83.56 261 GLY A C 1
ATOM 2066 O O . GLY A 1 261 ? -3.631 -0.193 -22.483 1.00 83.56 261 GLY A O 1
ATOM 2067 N N . ILE A 1 262 ? -1.742 -1.280 -23.027 1.00 87.44 262 ILE A N 1
ATOM 2068 C CA . ILE A 1 262 ? -1.586 -0.703 -24.365 1.00 87.44 262 ILE A CA 1
ATOM 2069 C C . ILE A 1 262 ? -1.426 -1.851 -25.357 1.00 87.44 262 ILE A C 1
ATOM 2071 O O . ILE A 1 262 ? -0.538 -2.687 -25.211 1.00 87.44 262 ILE A O 1
ATOM 2075 N N . ALA A 1 263 ? -2.277 -1.882 -26.384 1.00 88.62 263 ALA A N 1
ATOM 2076 C CA . ALA A 1 263 ? -2.173 -2.877 -27.442 1.00 88.62 263 ALA A CA 1
ATOM 2077 C C . ALA A 1 263 ? -0.921 -2.621 -28.294 1.00 88.62 263 ALA A C 1
ATOM 2079 O O . ALA A 1 263 ? -0.754 -1.539 -28.864 1.00 88.62 263 ALA A O 1
ATOM 2080 N N . LEU A 1 264 ? -0.061 -3.632 -28.401 1.00 90.94 264 LEU A N 1
ATOM 2081 C CA . LEU A 1 264 ? 1.119 -3.609 -29.260 1.00 90.94 264 LEU A CA 1
ATOM 2082 C C . LEU A 1 264 ? 0.836 -4.343 -30.577 1.00 90.94 264 LEU A C 1
ATOM 2084 O O . LEU A 1 264 ? 0.093 -5.321 -30.617 1.00 90.94 264 LEU A O 1
ATOM 2088 N N . ARG A 1 265 ? 1.452 -3.869 -31.664 1.00 95.69 265 ARG A N 1
ATOM 2089 C CA . ARG A 1 265 ? 1.443 -4.545 -32.971 1.00 95.69 265 ARG A CA 1
ATOM 2090 C C . ARG A 1 265 ? 2.565 -5.578 -32.987 1.00 95.69 265 ARG A C 1
ATOM 2092 O O . ARG A 1 265 ? 3.714 -5.218 -33.237 1.00 95.69 265 ARG A O 1
ATOM 2099 N N . ALA A 1 266 ? 2.235 -6.813 -32.610 1.00 93.94 266 ALA A N 1
ATOM 2100 C CA . ALA A 1 266 ? 3.212 -7.877 -32.369 1.00 93.94 266 ALA A CA 1
ATOM 2101 C C . ALA A 1 266 ? 4.087 -8.171 -33.598 1.00 93.94 266 ALA A C 1
ATOM 2103 O O . ALA A 1 266 ? 5.296 -8.302 -33.458 1.00 93.94 266 ALA A O 1
ATOM 2104 N N . ASP A 1 267 ? 3.490 -8.161 -34.789 1.00 96.50 267 ASP A N 1
ATOM 2105 C CA . ASP A 1 267 ? 4.158 -8.331 -36.082 1.00 96.50 267 ASP A CA 1
ATOM 2106 C C . ASP A 1 267 ? 5.266 -7.295 -36.313 1.00 96.50 267 ASP A C 1
ATOM 2108 O O . ASP A 1 267 ? 6.381 -7.635 -36.696 1.00 96.50 267 ASP A O 1
ATOM 2112 N N . LEU A 1 268 ? 4.986 -6.021 -36.026 1.00 96.31 268 LEU A N 1
ATOM 2113 C CA . LEU A 1 268 ? 5.979 -4.960 -36.172 1.00 96.31 268 LEU A CA 1
ATOM 2114 C C . LEU A 1 268 ? 7.061 -5.034 -35.102 1.00 96.31 268 LEU A C 1
ATOM 2116 O O . LEU A 1 268 ? 8.208 -4.709 -35.385 1.00 96.31 268 LEU A O 1
ATOM 2120 N N . VAL A 1 269 ? 6.700 -5.407 -33.873 1.00 95.00 269 VAL A N 1
ATOM 2121 C CA . VAL A 1 269 ? 7.676 -5.583 -32.791 1.00 95.00 269 VAL A CA 1
ATOM 2122 C C . VAL A 1 269 ? 8.647 -6.709 -33.150 1.00 95.00 269 VAL A C 1
ATOM 2124 O O . VAL A 1 269 ? 9.854 -6.512 -33.048 1.00 95.00 269 VAL A O 1
ATOM 2127 N N . GLU A 1 270 ? 8.142 -7.844 -33.632 1.00 95.81 270 GLU A N 1
ATOM 2128 C CA . GLU A 1 270 ? 8.945 -8.991 -34.064 1.00 95.81 270 GLU A CA 1
ATOM 2129 C C . GLU A 1 270 ? 9.845 -8.656 -35.264 1.00 95.81 270 GLU A C 1
ATOM 2131 O O . GLU A 1 270 ? 11.047 -8.919 -35.222 1.00 95.81 270 GLU A O 1
ATOM 2136 N N . ASP A 1 271 ? 9.308 -7.983 -36.285 1.00 96.88 271 ASP A N 1
ATOM 2137 C CA . ASP A 1 271 ? 10.088 -7.507 -37.435 1.00 96.88 271 ASP A CA 1
ATOM 2138 C C . ASP A 1 271 ? 11.192 -6.515 -37.021 1.00 96.88 271 ASP A C 1
ATOM 2140 O O . ASP A 1 271 ? 12.322 -6.585 -37.511 1.00 96.88 271 ASP A O 1
ATOM 2144 N N . TRP A 1 272 ? 10.907 -5.606 -36.082 1.00 96.38 272 TRP A N 1
ATOM 2145 C CA . TRP A 1 272 ? 11.931 -4.728 -35.513 1.00 96.38 272 TRP A CA 1
ATOM 2146 C C . TRP A 1 272 ? 13.009 -5.517 -34.770 1.00 96.38 272 TRP A C 1
ATOM 2148 O O . TRP A 1 272 ? 14.190 -5.250 -34.991 1.00 96.38 272 TRP A O 1
ATOM 2158 N N . TYR A 1 273 ? 12.635 -6.496 -33.940 1.00 95.75 273 TYR A N 1
ATOM 2159 C CA . TYR A 1 273 ? 13.606 -7.358 -33.262 1.00 95.75 273 TYR A CA 1
ATOM 2160 C C . TYR A 1 273 ? 14.511 -8.070 -34.263 1.00 95.75 273 TYR A C 1
ATOM 2162 O O . TYR A 1 273 ? 15.729 -8.012 -34.113 1.00 95.75 273 TYR A O 1
ATOM 2170 N N . GLN A 1 274 ? 13.945 -8.660 -35.318 1.00 96.50 274 GLN A N 1
ATOM 2171 C CA . GLN A 1 274 ? 14.727 -9.331 -36.351 1.00 96.50 274 GLN A CA 1
ATOM 2172 C C . GLN A 1 274 ? 15.711 -8.367 -37.031 1.00 96.50 274 GLN A C 1
ATOM 2174 O O . GLN A 1 274 ? 16.918 -8.619 -37.034 1.00 96.50 274 GLN A O 1
ATOM 2179 N N . ARG A 1 275 ? 15.223 -7.232 -37.552 1.00 96.44 275 ARG A N 1
ATOM 2180 C CA . ARG A 1 275 ? 16.065 -6.248 -38.257 1.00 96.44 275 ARG A CA 1
ATOM 2181 C C . ARG A 1 275 ? 17.168 -5.686 -37.365 1.00 96.44 275 ARG A C 1
ATOM 2183 O O . ARG A 1 275 ? 18.301 -5.513 -37.813 1.00 96.44 275 ARG A O 1
ATOM 2190 N N . THR A 1 276 ? 16.857 -5.390 -36.104 1.00 96.12 276 THR A N 1
ATOM 2191 C CA . THR A 1 276 ? 17.841 -4.866 -35.152 1.00 96.12 276 THR A CA 1
ATOM 2192 C C . THR A 1 276 ? 18.857 -5.930 -34.745 1.00 96.12 276 THR A C 1
ATOM 2194 O O . THR A 1 276 ? 20.040 -5.607 -34.669 1.00 96.12 276 THR A O 1
ATOM 2197 N N . SER A 1 277 ? 18.454 -7.189 -34.551 1.00 94.94 277 SER A N 1
ATOM 2198 C CA . SER A 1 277 ? 19.387 -8.286 -34.264 1.00 94.94 277 SER A CA 1
ATOM 2199 C C . SER A 1 277 ? 20.335 -8.567 -35.434 1.00 94.94 277 SER A C 1
ATOM 2201 O O . SER A 1 277 ? 21.534 -8.734 -35.218 1.00 94.94 277 SER A O 1
ATOM 2203 N N . GLU A 1 278 ? 19.841 -8.554 -36.674 1.00 96.00 278 GLU A N 1
ATOM 2204 C CA . GLU A 1 278 ? 20.683 -8.694 -37.871 1.00 96.00 278 GLU A CA 1
ATOM 2205 C C . GLU A 1 278 ? 21.694 -7.540 -37.989 1.00 96.00 278 GLU A C 1
ATOM 2207 O O . GLU A 1 278 ? 22.886 -7.769 -38.206 1.00 96.00 278 GLU A O 1
ATOM 2212 N N . ALA A 1 279 ? 21.243 -6.298 -37.781 1.00 95.06 279 ALA A N 1
ATOM 2213 C CA . ALA A 1 279 ? 22.117 -5.127 -37.795 1.00 95.06 279 ALA A CA 1
ATOM 2214 C C . ALA A 1 279 ? 23.158 -5.164 -36.663 1.00 95.06 279 ALA A C 1
ATOM 2216 O O . ALA A 1 279 ? 24.321 -4.829 -36.887 1.00 95.06 279 ALA A O 1
ATOM 2217 N N . GLN A 1 280 ? 22.764 -5.594 -35.461 1.00 94.50 280 GLN A N 1
ATOM 2218 C CA . GLN A 1 280 ? 23.673 -5.755 -34.328 1.00 94.50 280 GLN A CA 1
ATOM 2219 C C . GLN A 1 280 ? 24.795 -6.740 -34.669 1.00 94.50 280 GLN A C 1
ATOM 2221 O O . GLN A 1 280 ? 25.963 -6.392 -34.510 1.00 94.50 280 GLN A O 1
ATOM 2226 N N . LEU A 1 281 ? 24.460 -7.924 -35.193 1.00 93.81 281 LEU A N 1
ATOM 2227 C CA . LEU A 1 281 ? 25.451 -8.928 -35.594 1.00 93.81 281 LEU A CA 1
ATOM 2228 C C . LEU A 1 281 ? 26.399 -8.398 -36.674 1.00 93.81 281 LEU A C 1
ATOM 2230 O O . LEU A 1 281 ? 27.604 -8.637 -36.610 1.00 93.81 281 LEU A O 1
ATOM 2234 N N . PHE A 1 282 ? 25.875 -7.643 -37.641 1.00 95.00 282 PHE A N 1
ATOM 2235 C CA . PHE A 1 282 ? 26.688 -7.010 -38.676 1.00 95.00 282 PHE A CA 1
ATOM 2236 C C . PHE A 1 282 ? 27.717 -6.027 -38.092 1.00 95.00 282 PHE A C 1
ATOM 2238 O O . PHE A 1 282 ? 28.896 -6.084 -38.447 1.00 95.00 282 PHE A O 1
ATOM 2245 N N . PHE A 1 283 ? 27.309 -5.145 -37.174 1.00 94.50 283 PHE A N 1
ATOM 2246 C CA . PHE A 1 283 ? 28.235 -4.201 -36.540 1.00 94.50 283 PHE A CA 1
ATOM 2247 C C . PHE A 1 283 ? 29.206 -4.883 -35.571 1.00 94.50 283 PHE A C 1
ATOM 2249 O O . PHE A 1 283 ? 30.381 -4.519 -35.538 1.00 94.50 283 PHE A O 1
ATOM 2256 N N . GLU A 1 284 ? 28.758 -5.891 -34.819 1.00 92.44 284 GLU A N 1
ATOM 2257 C CA . GLU A 1 284 ? 29.632 -6.686 -33.953 1.00 92.44 284 GLU A CA 1
ATOM 2258 C C . GLU A 1 284 ? 30.715 -7.415 -34.754 1.00 92.44 284 GLU A C 1
ATOM 2260 O O . GLU A 1 284 ? 31.867 -7.438 -34.321 1.00 92.44 284 GLU A O 1
ATOM 2265 N N . ASP A 1 285 ? 30.391 -7.947 -35.936 1.00 93.75 285 ASP A N 1
ATOM 2266 C CA . ASP A 1 285 ? 31.367 -8.562 -36.841 1.00 93.75 285 ASP A CA 1
ATOM 2267 C C . ASP A 1 285 ? 32.405 -7.541 -37.338 1.00 93.75 285 ASP A C 1
ATOM 2269 O O . ASP A 1 285 ? 33.604 -7.820 -37.311 1.00 93.75 285 ASP A O 1
ATOM 2273 N N . ILE A 1 286 ? 31.982 -6.323 -37.707 1.00 93.75 286 ILE A N 1
ATOM 2274 C CA . ILE A 1 286 ? 32.905 -5.233 -38.073 1.00 93.75 286 ILE A CA 1
ATOM 2275 C C . ILE A 1 286 ? 33.844 -4.896 -36.909 1.00 93.75 286 ILE A C 1
ATOM 2277 O O . ILE A 1 286 ? 35.059 -4.868 -37.092 1.00 93.75 286 ILE A O 1
ATOM 2281 N N . CYS A 1 287 ? 33.311 -4.666 -35.707 1.00 91.31 287 CYS A N 1
ATOM 2282 C CA . CYS A 1 287 ? 34.126 -4.335 -34.535 1.00 91.31 287 CYS A CA 1
ATOM 2283 C C . CYS A 1 287 ? 35.078 -5.476 -34.151 1.00 91.31 287 CYS A C 1
ATOM 2285 O O . CYS A 1 287 ? 36.242 -5.236 -33.834 1.00 91.31 287 CYS A O 1
ATOM 2287 N N . THR A 1 288 ? 34.613 -6.724 -34.247 1.00 90.69 288 THR A N 1
ATOM 2288 C CA . THR A 1 288 ? 35.431 -7.907 -33.954 1.00 90.69 288 THR A CA 1
ATOM 2289 C C . THR A 1 288 ? 36.574 -8.050 -34.957 1.00 90.69 288 THR A C 1
ATOM 2291 O O . THR A 1 288 ? 37.699 -8.344 -34.554 1.00 90.69 288 THR A O 1
ATOM 2294 N N . LYS A 1 289 ? 36.329 -7.783 -36.249 1.00 91.62 289 LYS A N 1
ATOM 2295 C CA . LYS A 1 289 ? 37.380 -7.717 -37.283 1.00 91.62 289 LYS A CA 1
ATOM 2296 C C . LYS A 1 289 ? 38.404 -6.621 -37.004 1.00 91.62 289 LYS A C 1
ATOM 2298 O O . LYS A 1 289 ? 39.581 -6.805 -37.287 1.00 91.62 289 LYS A O 1
ATOM 2303 N N . GLU A 1 290 ? 37.956 -5.518 -36.418 1.00 88.31 290 GLU A N 1
ATOM 2304 C CA . GLU A 1 290 ? 38.797 -4.407 -35.962 1.00 88.31 290 GLU A CA 1
ATOM 2305 C C . GLU A 1 290 ? 39.453 -4.665 -34.590 1.00 88.31 290 GLU A C 1
ATOM 2307 O O . GLU A 1 290 ? 40.155 -3.805 -34.063 1.00 88.31 290 GLU A O 1
ATOM 2312 N N . GLY A 1 291 ? 39.255 -5.853 -34.006 1.00 90.25 291 GLY A N 1
ATOM 2313 C CA . GLY A 1 291 ? 39.970 -6.325 -32.821 1.00 90.25 291 GLY A CA 1
ATOM 2314 C C . GLY A 1 291 ? 39.365 -5.929 -31.474 1.00 90.25 291 GLY A C 1
ATOM 2315 O O . GLY A 1 291 ? 40.014 -6.135 -30.448 1.00 90.25 291 GLY A O 1
ATOM 2316 N N . PHE A 1 292 ? 38.137 -5.401 -31.428 1.00 90.94 292 PHE A N 1
ATOM 2317 C CA . PHE A 1 292 ? 37.501 -5.003 -30.167 1.00 90.94 292 PHE A CA 1
ATOM 2318 C C . PHE A 1 292 ? 36.034 -5.419 -30.060 1.00 90.94 292 PHE A C 1
ATOM 2320 O O . PHE A 1 292 ? 35.309 -5.533 -31.045 1.00 90.94 292 PHE A O 1
ATOM 2327 N N . LYS A 1 293 ? 35.563 -5.602 -28.823 1.00 90.94 293 LYS A N 1
ATOM 2328 C CA . LYS A 1 293 ? 34.137 -5.774 -28.533 1.00 90.94 293 LYS A CA 1
ATOM 2329 C C . LYS A 1 293 ? 33.486 -4.406 -28.318 1.00 90.94 293 LYS A C 1
ATOM 2331 O O . LYS A 1 293 ? 33.915 -3.688 -27.412 1.00 90.94 293 LYS A O 1
ATOM 2336 N N . PRO A 1 294 ? 32.418 -4.060 -29.056 1.00 88.06 294 PRO A N 1
ATOM 2337 C CA . PRO A 1 294 ? 31.809 -2.731 -28.979 1.00 88.06 294 PRO A CA 1
ATOM 2338 C C . PRO A 1 294 ? 31.188 -2.425 -27.607 1.00 88.06 294 PRO A C 1
ATOM 2340 O O . PRO A 1 294 ? 31.147 -1.270 -27.204 1.00 88.06 294 PRO A O 1
ATOM 2343 N N . GLY A 1 295 ? 30.767 -3.448 -26.853 1.00 88.81 295 GLY A N 1
ATOM 2344 C CA . GLY A 1 295 ? 30.251 -3.290 -25.486 1.00 88.81 295 GLY A CA 1
ATOM 2345 C C . GLY A 1 295 ? 31.322 -3.137 -24.395 1.00 88.81 295 GLY A C 1
ATOM 2346 O O . GLY A 1 295 ? 30.974 -3.007 -23.225 1.00 88.81 295 GLY A O 1
ATOM 2347 N N . SER A 1 296 ? 32.617 -3.190 -24.735 1.00 90.25 296 SER A N 1
ATOM 2348 C CA . SER A 1 296 ? 33.713 -3.051 -23.769 1.00 90.25 296 SER A CA 1
ATOM 2349 C C . SER A 1 296 ? 34.374 -1.683 -23.884 1.00 90.25 296 SER A C 1
ATOM 2351 O O . SER A 1 296 ? 35.235 -1.468 -24.738 1.00 90.25 296 SER A O 1
ATOM 2353 N N . ASN A 1 297 ? 34.021 -0.774 -22.971 1.00 88.69 297 ASN A N 1
ATOM 2354 C CA . ASN A 1 297 ? 34.567 0.588 -22.927 1.00 88.69 297 ASN A CA 1
ATOM 2355 C C . ASN A 1 297 ? 36.105 0.615 -22.947 1.00 88.69 297 ASN A C 1
ATOM 2357 O O . ASN A 1 297 ? 36.696 1.469 -23.601 1.00 88.69 297 ASN A O 1
ATOM 2361 N N . GLN A 1 298 ? 36.759 -0.342 -22.277 1.00 88.25 298 GLN A N 1
ATOM 2362 C CA . GLN A 1 298 ? 38.221 -0.442 -22.271 1.00 88.25 298 GLN A CA 1
ATOM 2363 C C . GLN A 1 298 ? 38.779 -0.820 -23.647 1.00 88.25 298 GLN A C 1
ATOM 2365 O O . GLN A 1 298 ? 39.705 -0.173 -24.124 1.00 88.25 298 GLN A O 1
ATOM 2370 N N . GLN A 1 299 ? 38.210 -1.831 -24.313 1.00 89.19 299 GLN A N 1
ATOM 2371 C CA . GLN A 1 299 ? 38.699 -2.266 -25.628 1.00 89.19 299 GLN A CA 1
ATOM 2372 C C . GLN A 1 299 ? 38.457 -1.208 -26.706 1.00 89.19 299 GLN A C 1
ATOM 2374 O O . GLN A 1 299 ? 39.335 -0.963 -27.528 1.00 89.19 299 GLN A O 1
ATOM 2379 N N . VAL A 1 300 ? 37.302 -0.537 -26.659 1.00 87.38 300 VAL A N 1
ATOM 2380 C CA . VAL A 1 300 ? 37.006 0.609 -27.529 1.00 87.38 300 VAL A CA 1
ATOM 2381 C C . VAL A 1 300 ? 38.019 1.734 -27.294 1.00 87.38 300 VAL A C 1
ATOM 2383 O O . VAL A 1 300 ? 38.565 2.276 -28.253 1.00 87.38 300 VAL A O 1
ATOM 2386 N N . GLY A 1 301 ? 38.314 2.054 -26.028 1.00 85.25 301 GLY A N 1
ATOM 2387 C CA . GLY A 1 301 ? 39.306 3.064 -25.659 1.00 85.25 301 GLY A CA 1
ATOM 2388 C C . GLY A 1 301 ? 40.704 2.756 -26.199 1.00 85.25 301 GLY A C 1
ATOM 2389 O O . GLY A 1 301 ? 41.331 3.638 -26.781 1.00 85.25 301 GLY A O 1
ATOM 2390 N N . TYR A 1 302 ? 41.162 1.504 -26.083 1.00 85.75 302 TYR A N 1
ATOM 2391 C CA . TYR A 1 302 ? 42.459 1.081 -26.621 1.00 85.75 302 TYR A CA 1
ATOM 2392 C C . TYR A 1 302 ? 42.545 1.251 -28.142 1.00 85.75 302 TYR A C 1
ATOM 2394 O O . TYR A 1 302 ? 43.478 1.888 -28.625 1.00 85.75 302 TYR A O 1
ATOM 2402 N N . VAL A 1 303 ? 41.553 0.765 -28.895 1.00 87.44 303 VAL A N 1
ATOM 2403 C CA . VAL A 1 303 ? 41.565 0.858 -30.367 1.00 87.44 303 VAL A CA 1
ATOM 2404 C C . VAL A 1 303 ? 41.469 2.309 -30.854 1.00 87.44 303 VAL A C 1
ATOM 2406 O O . VAL A 1 303 ? 42.109 2.682 -31.838 1.00 87.44 303 VAL A O 1
ATOM 2409 N N . LEU A 1 304 ? 40.707 3.169 -30.170 1.00 85.88 304 LEU A N 1
ATOM 2410 C CA . LEU A 1 304 ? 40.646 4.596 -30.504 1.00 85.88 304 LEU A CA 1
ATOM 2411 C C . LEU A 1 304 ? 41.967 5.318 -30.205 1.00 85.88 304 LEU A C 1
ATOM 2413 O O . LEU A 1 304 ? 42.405 6.124 -31.031 1.00 85.88 304 LEU A O 1
ATOM 2417 N N . ALA A 1 305 ? 42.619 4.994 -29.085 1.00 84.38 305 ALA A N 1
ATOM 2418 C CA . ALA A 1 305 ? 43.924 5.543 -28.726 1.00 84.38 305 ALA A CA 1
ATOM 2419 C C . ALA A 1 305 ? 45.018 5.122 -29.723 1.00 84.38 305 ALA A C 1
ATOM 2421 O O . ALA A 1 305 ? 45.794 5.969 -30.166 1.00 84.38 305 ALA A O 1
ATOM 2422 N N . GLU A 1 306 ? 45.036 3.854 -30.155 1.00 84.06 306 GLU A N 1
ATOM 2423 C CA . GLU A 1 306 ? 45.937 3.368 -31.215 1.00 84.06 306 GLU A CA 1
ATOM 2424 C C . GLU A 1 306 ? 45.740 4.119 -32.540 1.00 84.06 306 GLU A C 1
ATOM 2426 O O . GLU A 1 306 ? 46.699 4.372 -33.269 1.00 84.06 306 GLU A O 1
ATOM 2431 N N . ARG A 1 307 ? 44.505 4.544 -32.834 1.00 85.56 307 ARG A N 1
ATOM 2432 C CA . ARG A 1 307 ? 44.161 5.360 -34.011 1.00 85.56 307 ARG A CA 1
ATOM 2433 C C . ARG A 1 307 ? 44.423 6.861 -33.825 1.00 85.56 307 ARG A C 1
ATOM 2435 O O . ARG A 1 307 ? 44.061 7.649 -34.697 1.00 85.56 307 ARG A O 1
ATOM 2442 N N . GLY A 1 308 ? 45.050 7.269 -32.720 1.00 81.69 308 GLY A N 1
ATOM 2443 C CA . GLY A 1 308 ? 45.424 8.658 -32.445 1.00 81.69 308 GLY A CA 1
ATOM 2444 C C . GLY A 1 308 ? 44.294 9.531 -31.889 1.00 81.69 308 GLY A C 1
ATOM 2445 O O . GLY A 1 308 ? 44.468 10.745 -31.780 1.00 81.69 308 GLY A O 1
ATOM 2446 N N . ASN A 1 309 ? 43.152 8.940 -31.519 1.00 74.56 309 ASN A N 1
ATOM 2447 C CA . ASN A 1 309 ? 42.075 9.640 -30.823 1.00 74.56 309 ASN A CA 1
ATOM 2448 C C . ASN A 1 309 ? 42.268 9.487 -29.311 1.00 74.56 309 ASN A C 1
ATOM 2450 O O . ASN A 1 309 ? 41.946 8.454 -28.728 1.00 74.56 309 ASN A O 1
ATOM 2454 N N . PHE A 1 310 ? 42.793 10.527 -28.669 1.00 67.00 310 PHE A N 1
ATOM 2455 C CA . PHE A 1 310 ? 42.985 10.544 -27.222 1.00 67.00 310 PHE A CA 1
ATOM 2456 C C . PHE A 1 310 ? 41.684 10.939 -26.518 1.00 67.00 310 PHE A C 1
ATOM 2458 O O . PHE A 1 310 ? 41.186 12.052 -26.692 1.00 67.00 310 PHE A O 1
ATOM 2465 N N . LEU A 1 311 ? 41.142 10.040 -25.695 1.00 59.00 311 LEU A N 1
ATOM 2466 C CA . LEU A 1 311 ? 40.132 10.401 -24.702 1.00 59.00 311 LEU A CA 1
ATOM 2467 C C . LEU A 1 311 ? 40.854 11.014 -23.488 1.00 59.00 311 LEU A C 1
ATOM 2469 O O . LEU A 1 311 ? 41.833 10.433 -23.026 1.00 59.00 311 LEU A O 1
ATOM 2473 N N . PRO A 1 312 ? 40.405 12.160 -22.946 1.00 53.16 312 PRO A N 1
ATOM 2474 C CA . PRO A 1 312 ? 41.145 12.898 -21.917 1.00 53.16 312 PRO A CA 1
ATOM 2475 C C . PRO A 1 312 ? 41.240 12.204 -20.543 1.00 53.16 312 PRO A C 1
ATOM 2477 O O . PRO A 1 312 ? 41.817 12.790 -19.634 1.00 53.16 312 PRO A O 1
ATOM 2480 N N . PHE A 1 313 ? 40.711 10.985 -20.375 1.00 49.12 313 PHE A N 1
ATOM 2481 C CA . PHE A 1 313 ? 40.718 10.252 -19.101 1.00 49.12 313 PHE A CA 1
ATOM 2482 C C . PHE A 1 313 ? 40.748 8.719 -19.284 1.00 49.12 313 PHE A C 1
ATOM 2484 O O . PHE A 1 313 ? 39.824 8.023 -18.862 1.00 49.12 313 PHE A O 1
ATOM 2491 N N . THR A 1 314 ? 41.802 8.189 -19.911 1.00 48.69 314 THR A N 1
ATOM 2492 C CA . THR A 1 314 ? 42.327 6.851 -19.556 1.00 48.69 314 THR A CA 1
ATOM 2493 C C . THR A 1 314 ? 43.477 7.004 -18.583 1.00 48.69 314 THR A C 1
ATOM 2495 O O . THR A 1 314 ? 44.346 7.853 -18.888 1.00 48.69 314 THR A O 1
#

Radius of gyration: 25.03 Å; Cα contacts (8 Å, |Δi|>4): 473; chains: 1; bounding box: 68×48×62 Å

Solvent-accessible surface area (backbone atoms only — not comparable to full-atom values): 17498 Å² total; per-residue (Å²): 128,81,49,58,47,76,49,51,98,65,91,67,52,73,68,58,45,50,57,49,58,71,72,58,75,55,61,46,33,13,45,36,61,43,38,44,39,99,86,46,49,56,54,27,27,44,16,36,8,59,45,74,65,32,23,33,25,30,38,43,44,96,64,58,22,91,52,40,66,48,56,51,50,6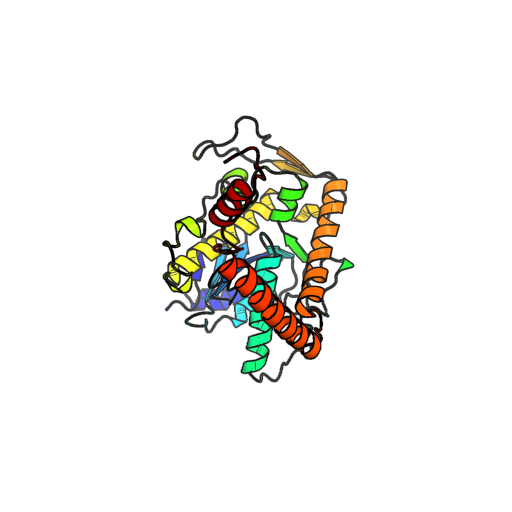0,44,30,38,61,29,38,44,32,22,67,57,44,67,61,44,52,48,26,56,50,52,49,51,57,54,53,65,69,76,61,80,55,94,78,66,76,92,44,97,54,77,48,71,69,30,36,41,95,69,21,15,35,20,60,73,44,22,49,14,37,61,42,40,50,49,58,54,32,56,69,72,62,49,95,49,90,45,71,47,51,39,23,31,48,56,67,65,38,86,60,78,53,68,78,75,74,50,60,91,96,61,47,57,79,77,50,56,71,66,58,55,40,50,48,35,26,47,50,7,30,39,44,38,39,48,25,58,54,68,42,53,80,50,54,78,50,89,61,62,49,71,38,68,45,67,76,28,75,87,86,64,60,69,91,82,62,73,55,57,51,74,46,44,55,69,51,29,55,51,48,54,50,55,44,21,44,51,56,47,50,51,43,52,59,72,67,58,78,93,74,63,60,69,60,52,50,51,48,51,52,55,50,52,54,51,48,54,54,52,49,50,54,34,47,75,73,71,28,54,86,90,35,71,67,46,47,48,51,58,37,40,78,73,70,49,77,67,100,80,123

Secondary structure (DSSP, 8-state):
--S-EEESSS---HHHHHHHHHH---SEEEEEEEES-SS---EEEEEEEEETTEEEEEE-SSS--TTHHHHHHHHHSSSEEE-SSHHHHHHHHHHHHHHHHHHS--S-----S-TTTT-BGGGTBPPGGGTT-EEE-HHHHHHHTT-S--SHHHHHHHHS------HHHHS-TT--GGGS-HHHHHHHHHHHHHHHHHHHHHTTTTGGGSSS-EEEE----SSS---TTS-SEEEE-HHHHHHHHHHHHHHHHHHHHHHH-----HHHHHHHHHHHHHHHHHHHHHHHHTT--TT-HHHHHHHHHHTT---TT-

Nearest PDB structures (foldseek):
  5c0x-assembly1_K  TM=6.981E-01  e=2.176E-05  Saccharomyces cerevisiae S288C
  5zo3-assembly1_A  TM=6.540E-01  e=1.585E-03  Agrobacterium fabrum str. J-07
  8g5i-assembly1_A  TM=5.034E-01  e=1.890E-03  Homo sapiens
  8v5r-assembly1_A  TM=5.407E-01  e=3.401E-03  Homo sapiens
  8udl-assembly1_A  TM=5.291E-01  e=5.770E-03  Homo sapiens

Mean predicted aligned error: 7.18 Å

pLDDT: mean 89.96, std 12.6, range [34.88, 98.75]

InterPro domains:
  IPR002562 3'-5' exonuclease domain [PF01612] (14-95)
  IPR012337 Ribonuclease H-like superfamily [SSF53098] (15-201)
  IPR036397 Ribonuclease H superfamily [G3DSA:3.30.420.10] (12-258)